Protein AF-A0AA97DL59-F1 (afdb_monomer)

pLDDT: mean 87.41, std 18.53, range [33.12, 98.81]

Radius of gyration: 22.41 Å; Cα contacts (8 Å, |Δi|>4): 365; chains: 1; bounding box: 84×50×52 Å

Solvent-accessible surface area (backbone atoms only — not comparable to full-atom values): 11784 Å² total; per-residue (Å²): 138,83,88,86,89,82,90,79,91,76,86,81,79,88,75,90,76,72,79,75,75,56,73,62,51,69,29,86,57,67,39,71,33,57,43,50,60,56,82,82,64,32,80,62,59,46,35,96,62,51,78,53,77,36,59,36,26,60,40,85,84,44,41,80,42,45,40,33,98,91,38,28,46,50,46,38,43,55,90,75,92,65,88,66,60,58,50,26,70,30,57,65,53,53,51,52,54,50,52,40,32,61,74,64,73,41,64,64,47,58,74,38,21,25,32,43,50,66,56,31,53,75,72,69,47,63,92,74,35,48,25,41,34,11,39,24,39,31,30,37,43,64,97,52,56,38,71,59,53,49,48,47,48,42,75,71,46,48,57,34,26,34,40,32,40,30,62,72,27,29,37,43,29,72,41,89,50,68,43,67,48,54,43,88,69,26,93,53,55,54,67,57,47,40,53,51,52,53,56,50,45,57,61,76,75,110

Sequence (206 aa):
MENQRGSAMQGDENVNGKSLSASPVVYPSGASFAAVAEEEAGITYSDPVDDGRVPLIRLEDNLRTHLSPNFTVGSFVGKVGRDYQYARISVDLVRTIQAIQERAQAPLLIVSGYRPPAVNELIKGADQSPHIAGRAADFKISGIEPLEVAALALDEMGPHVGIGLGAGTIHIELRDDLKSWVYTGAKLSHEEFSAWVHERTEKASL

Nearest PDB structures (foldseek):
  1lbu-assembly1_A  TM=7.103E-01  e=2.067E-05  Streptomyces albus G
  3ju6-assembly1_B  TM=2.881E-01  e=3.787E+00  Apostichopus japonicus
  8ci4-assembly1_A-2  TM=3.298E-01  e=7.214E+00  Oryctolagus cuniculus
  4rf6-assembly1_A  TM=3.093E-01  e=7.214E+00  Anthopleura japonica

Structure (mmCIF, N/CA/C/O backbone):
data_AF-A0AA97DL59-F1
#
_entry.id   AF-A0AA97DL59-F1
#
loop_
_atom_site.group_PDB
_atom_site.id
_atom_site.type_symbol
_atom_site.label_atom_id
_atom_site.label_alt_id
_atom_site.label_comp_id
_atom_site.label_asym_id
_atom_site.label_entity_id
_atom_site.label_seq_id
_atom_site.pdbx_PDB_ins_code
_atom_site.Cartn_x
_atom_site.Cartn_y
_atom_site.Cartn_z
_atom_site.occupancy
_atom_site.B_iso_or_equiv
_atom_site.auth_seq_id
_atom_site.auth_comp_id
_atom_site.auth_asym_id
_atom_site.auth_atom_id
_atom_site.pdbx_PDB_model_num
ATOM 1 N N . MET A 1 1 ? 66.587 -38.980 -27.498 1.00 41.34 1 MET A N 1
ATOM 2 C CA . MET A 1 1 ? 66.592 -37.830 -28.422 1.00 41.34 1 MET A CA 1
ATOM 3 C C . MET A 1 1 ? 65.445 -36.924 -28.035 1.00 41.34 1 MET A C 1
ATOM 5 O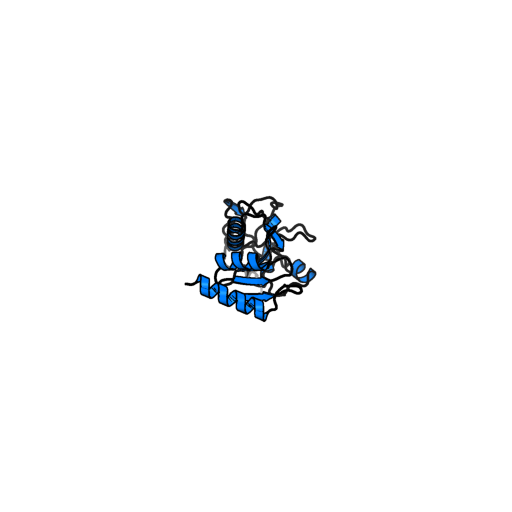 O . MET A 1 1 ? 64.351 -37.403 -27.770 1.00 41.34 1 MET A O 1
ATOM 9 N N . GLU A 1 2 ? 65.788 -35.660 -27.871 1.00 35.53 2 GLU A N 1
ATOM 10 C CA . GLU A 1 2 ? 65.009 -34.544 -27.351 1.00 35.53 2 GLU A CA 1
ATOM 11 C C . GLU A 1 2 ? 63.828 -34.112 -28.239 1.00 35.53 2 GLU A C 1
ATOM 13 O O . GLU A 1 2 ? 63.954 -34.073 -29.455 1.00 35.53 2 GLU A O 1
ATOM 18 N N . ASN A 1 3 ? 62.739 -33.717 -27.560 1.00 33.53 3 ASN A N 1
ATOM 19 C CA . ASN A 1 3 ? 62.007 -32.445 -27.691 1.00 33.53 3 ASN A CA 1
ATOM 20 C C . ASN A 1 3 ? 61.334 -32.091 -29.042 1.00 33.53 3 ASN A C 1
ATOM 22 O O . ASN A 1 3 ? 62.009 -31.859 -30.036 1.00 33.53 3 ASN A O 1
ATOM 26 N N . GLN A 1 4 ? 60.015 -31.846 -29.030 1.00 38.38 4 GLN A N 1
ATOM 27 C CA . GLN A 1 4 ? 59.457 -30.480 -29.054 1.00 38.38 4 GLN A CA 1
ATOM 28 C C . GLN A 1 4 ? 57.916 -30.444 -28.993 1.00 38.38 4 GLN A C 1
ATOM 30 O O . GLN A 1 4 ? 57.215 -31.401 -29.302 1.00 38.38 4 GLN A O 1
ATOM 35 N N . ARG A 1 5 ? 57.440 -29.296 -28.505 1.00 41.50 5 ARG A N 1
ATOM 36 C CA . ARG A 1 5 ? 56.097 -28.926 -28.046 1.00 41.50 5 ARG A CA 1
ATOM 37 C C . ARG A 1 5 ? 55.130 -28.635 -29.200 1.00 41.50 5 ARG A C 1
ATOM 39 O O . ARG A 1 5 ? 55.534 -28.069 -30.208 1.00 41.50 5 ARG A O 1
ATOM 46 N N . GLY A 1 6 ? 53.841 -28.874 -28.964 1.00 33.12 6 GLY A N 1
ATOM 47 C CA . GLY A 1 6 ? 52.728 -28.373 -29.774 1.00 33.12 6 GLY A CA 1
ATOM 48 C C . GLY A 1 6 ? 51.486 -28.199 -28.901 1.00 33.12 6 GLY A C 1
ATOM 49 O O . GLY A 1 6 ? 51.023 -29.154 -28.293 1.00 33.12 6 GLY A O 1
ATOM 50 N N . SER A 1 7 ? 51.028 -26.958 -28.784 1.00 39.25 7 SER A N 1
ATOM 51 C CA . SER A 1 7 ? 49.964 -26.462 -27.908 1.00 39.25 7 SER A CA 1
ATOM 52 C C . SER A 1 7 ? 48.568 -26.692 -28.501 1.00 39.25 7 SER A C 1
ATOM 54 O O . SER A 1 7 ? 48.428 -26.543 -29.710 1.00 39.25 7 SER A O 1
ATOM 56 N N . ALA A 1 8 ? 47.568 -26.978 -27.657 1.00 36.16 8 ALA A N 1
ATOM 57 C CA . ALA A 1 8 ? 46.213 -26.389 -27.658 1.00 36.16 8 ALA A CA 1
ATOM 58 C 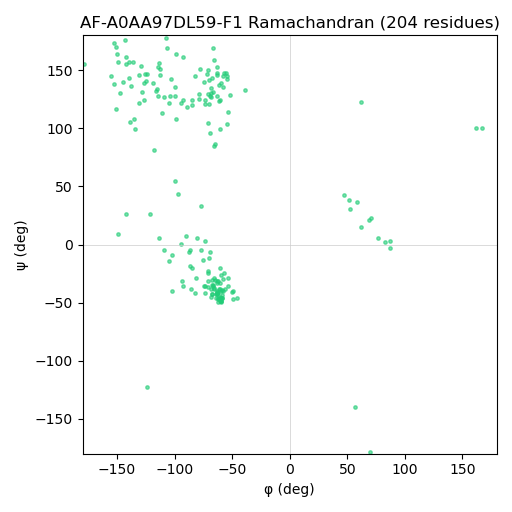C . ALA A 1 8 ? 45.242 -27.278 -26.856 1.00 36.16 8 ALA A C 1
ATOM 60 O O . ALA A 1 8 ? 44.737 -28.283 -27.350 1.00 36.16 8 ALA A O 1
ATOM 61 N N . MET A 1 9 ? 44.965 -26.882 -25.609 1.00 42.69 9 MET A N 1
ATOM 62 C CA . MET A 1 9 ? 43.674 -27.163 -24.981 1.00 42.69 9 MET A CA 1
ATOM 63 C C . MET A 1 9 ? 42.651 -26.230 -25.624 1.00 42.69 9 MET A C 1
ATOM 65 O O . MET A 1 9 ? 42.826 -25.013 -25.586 1.00 42.69 9 MET A O 1
ATOM 69 N N . GLN A 1 10 ? 41.583 -26.795 -26.167 1.00 36.75 10 GLN A N 1
ATOM 70 C CA . GLN A 1 10 ? 40.353 -26.065 -26.433 1.00 36.75 10 GLN A CA 1
ATOM 71 C C . GLN A 1 10 ? 39.209 -26.945 -25.948 1.00 36.75 10 GLN A C 1
ATOM 73 O O . GLN A 1 10 ? 38.857 -27.945 -26.570 1.00 36.75 10 GLN A O 1
ATOM 78 N N . GLY A 1 11 ? 38.735 -26.617 -24.747 1.00 35.09 11 GLY A N 1
ATOM 79 C CA . GLY A 1 11 ? 37.391 -26.973 -24.342 1.00 35.09 11 GLY A CA 1
ATOM 80 C C . GLY A 1 11 ? 36.412 -26.123 -25.136 1.00 35.09 11 GLY A C 1
ATOM 81 O O . GLY A 1 11 ? 36.735 -24.997 -25.496 1.00 35.09 11 GLY A O 1
ATOM 82 N N . ASP A 1 12 ? 35.234 -26.670 -25.374 1.00 36.44 12 ASP A N 1
ATOM 83 C CA . ASP A 1 12 ? 34.031 -25.858 -25.405 1.00 36.44 12 ASP A CA 1
ATOM 84 C C . ASP A 1 12 ? 32.956 -26.663 -24.694 1.00 36.44 12 ASP A C 1
ATOM 86 O O . ASP A 1 12 ? 32.470 -27.699 -25.158 1.00 36.44 12 ASP A O 1
ATOM 90 N N . GLU A 1 13 ? 32.690 -26.208 -23.476 1.00 37.69 13 GLU A N 1
ATOM 91 C CA . GLU A 1 13 ? 31.575 -26.648 -22.678 1.00 37.69 13 GLU A CA 1
ATOM 92 C C . GLU A 1 13 ? 30.276 -26.154 -23.312 1.00 37.69 13 GLU A C 1
ATOM 94 O O . GLU A 1 13 ? 30.098 -25.011 -23.726 1.00 37.69 13 GLU A O 1
ATOM 99 N N . ASN A 1 14 ? 29.360 -27.102 -23.355 1.00 37.22 14 ASN A N 1
ATOM 100 C CA . ASN A 1 14 ? 27.928 -26.947 -23.419 1.00 37.22 14 ASN A CA 1
ATOM 101 C C . ASN A 1 14 ? 27.437 -25.780 -22.532 1.00 37.22 14 ASN A C 1
ATOM 103 O O . ASN A 1 14 ? 27.817 -25.709 -21.371 1.00 37.22 14 ASN A O 1
ATOM 107 N N . VAL A 1 15 ? 26.562 -24.919 -23.060 1.00 38.53 15 VAL A N 1
ATOM 108 C CA . VAL A 1 15 ? 25.210 -24.602 -22.546 1.00 38.53 15 VAL A CA 1
ATOM 109 C C . VAL A 1 15 ? 24.742 -23.338 -23.275 1.00 38.53 15 VAL A C 1
ATOM 111 O O . VAL A 1 15 ? 25.080 -22.212 -22.920 1.00 38.53 15 VAL A O 1
ATOM 114 N N . ASN A 1 16 ? 23.905 -23.525 -24.299 1.00 36.91 16 ASN A N 1
ATOM 115 C CA . ASN A 1 16 ? 23.017 -22.469 -24.778 1.00 36.91 16 ASN A CA 1
ATOM 116 C C . ASN A 1 16 ? 22.024 -22.158 -23.648 1.00 36.91 16 ASN A C 1
ATOM 118 O O . ASN A 1 16 ? 20.940 -22.740 -23.572 1.00 36.91 16 ASN A O 1
ATOM 122 N N . GLY A 1 17 ? 22.430 -21.264 -22.746 1.00 35.44 17 GLY A N 1
ATOM 123 C CA . GLY A 1 17 ? 21.587 -20.645 -21.737 1.00 35.44 17 GLY A CA 1
ATOM 124 C C . GLY A 1 17 ? 20.560 -19.781 -22.446 1.00 35.44 17 GLY A C 1
ATOM 125 O O . GLY A 1 17 ? 20.765 -18.593 -22.676 1.00 35.44 17 GLY A O 1
ATOM 126 N N . LYS A 1 18 ? 19.462 -20.407 -22.861 1.00 36.75 18 LYS A N 1
ATOM 127 C CA . LYS A 1 18 ? 18.273 -19.718 -23.339 1.00 36.75 18 LYS A CA 1
ATOM 128 C C . LYS A 1 18 ? 17.790 -18.870 -22.163 1.00 36.75 18 LYS A C 1
ATOM 130 O O . LYS A 1 18 ? 17.200 -19.413 -21.234 1.00 36.75 18 LYS A O 1
ATOM 135 N N . SER A 1 19 ? 18.111 -17.575 -22.172 1.00 41.75 19 SER A N 1
ATOM 136 C CA . SER A 1 19 ? 17.538 -16.604 -21.242 1.00 41.75 19 SER A CA 1
ATOM 137 C C . SER A 1 19 ? 16.023 -16.715 -21.379 1.00 41.75 19 SER A C 1
ATOM 139 O O . SER A 1 19 ? 15.453 -16.365 -22.416 1.00 41.75 19 SER A O 1
ATOM 141 N N . LEU A 1 20 ? 15.385 -17.360 -20.404 1.00 42.19 20 LEU A N 1
ATOM 142 C CA . LEU A 1 20 ? 13.939 -17.456 -20.339 1.00 42.19 20 LEU A CA 1
ATOM 143 C C . LEU A 1 20 ? 13.466 -16.045 -20.010 1.00 42.19 20 LEU A C 1
ATOM 145 O O . LEU A 1 20 ? 13.496 -15.642 -18.853 1.00 42.19 20 LEU A O 1
ATOM 149 N N . SER A 1 21 ? 13.090 -15.276 -21.033 1.00 55.38 21 SER A N 1
ATOM 150 C CA . SER A 1 21 ? 12.435 -13.988 -20.829 1.00 55.38 21 SER A CA 1
ATOM 151 C C . SER A 1 21 ? 11.231 -14.231 -19.923 1.00 55.38 21 SER A C 1
ATOM 153 O O . SER A 1 21 ? 10.320 -14.975 -20.304 1.00 55.38 21 SER A O 1
ATOM 155 N N . ALA A 1 22 ? 11.260 -13.674 -18.714 1.00 69.81 22 ALA A N 1
ATOM 156 C CA . ALA A 1 22 ? 10.170 -13.815 -17.765 1.00 69.81 22 ALA A CA 1
ATOM 157 C C . ALA A 1 22 ? 8.855 -13.353 -18.418 1.00 69.81 22 ALA A C 1
ATOM 159 O O . ALA A 1 22 ? 8.835 -12.427 -19.233 1.00 69.81 22 ALA A O 1
ATOM 160 N N . SER A 1 23 ? 7.757 -14.047 -18.102 1.00 83.25 23 SER A N 1
ATOM 161 C CA . SER A 1 23 ? 6.440 -13.687 -18.635 1.00 83.25 23 SER A CA 1
ATOM 162 C C . SER A 1 23 ? 6.090 -12.247 -18.245 1.00 83.25 23 SER A C 1
ATOM 164 O O . SER A 1 23 ? 6.458 -11.815 -17.149 1.00 83.25 23 SER A O 1
ATOM 166 N N . PRO A 1 24 ? 5.396 -11.491 -19.112 1.00 91.69 24 PRO A N 1
ATOM 167 C CA . PRO A 1 24 ? 5.025 -10.123 -18.789 1.00 91.69 24 PRO A CA 1
ATOM 168 C C . PRO A 1 24 ? 4.089 -10.071 -17.576 1.00 91.69 24 PRO A C 1
ATOM 170 O O . PRO A 1 24 ? 3.251 -10.954 -17.378 1.00 91.69 24 PRO A O 1
ATOM 173 N N . VAL A 1 25 ? 4.204 -9.002 -16.790 1.00 95.88 25 VAL A N 1
ATOM 174 C CA . VAL A 1 25 ? 3.301 -8.714 -15.672 1.00 95.88 25 VAL A CA 1
ATOM 175 C C . VAL A 1 25 ? 2.079 -7.985 -16.210 1.00 95.88 25 VAL A C 1
ATOM 177 O O . VAL A 1 25 ? 2.208 -6.897 -16.772 1.00 95.88 25 VAL A O 1
ATOM 180 N N . VAL A 1 26 ? 0.898 -8.577 -16.026 1.00 97.06 26 VAL A N 1
ATOM 181 C CA . VAL A 1 26 ? -0.377 -8.032 -16.509 1.00 97.06 26 VAL A CA 1
ATOM 182 C C . VAL A 1 26 ? -1.220 -7.542 -15.336 1.00 97.06 26 VAL A C 1
ATOM 184 O O . VAL A 1 26 ? -1.478 -8.284 -14.387 1.00 97.06 26 VAL A O 1
ATOM 187 N N . TYR A 1 27 ? -1.668 -6.293 -15.415 1.00 98.31 27 TYR A N 1
ATOM 188 C CA . TYR A 1 27 ? -2.436 -5.615 -14.374 1.00 98.31 27 TYR A CA 1
ATOM 189 C C . TYR A 1 27 ? -3.947 -5.628 -14.661 1.00 98.31 27 TYR A C 1
ATOM 191 O O . TYR A 1 27 ? -4.350 -5.866 -15.800 1.00 98.31 27 TYR A O 1
ATOM 199 N N . PRO A 1 28 ? -4.809 -5.347 -13.660 1.00 98.50 28 PRO A N 1
ATOM 200 C CA . PRO A 1 28 ? -6.268 -5.340 -13.824 1.00 98.50 28 PRO A CA 1
ATOM 201 C C . PRO A 1 28 ? -6.810 -4.458 -14.958 1.00 98.50 28 PRO A C 1
ATOM 203 O O . PRO A 1 28 ? -7.850 -4.770 -15.527 1.00 98.50 28 PRO A O 1
ATOM 206 N N . SER A 1 29 ? -6.115 -3.376 -15.311 1.00 97.94 29 SER A N 1
ATOM 207 C CA . SER A 1 29 ? -6.452 -2.523 -16.460 1.00 97.94 29 SER A CA 1
ATOM 208 C C . SER A 1 29 ? -6.204 -3.175 -17.829 1.00 97.94 29 SER A C 1
ATOM 210 O O . SER A 1 29 ? -6.593 -2.611 -18.849 1.00 97.94 29 SER A O 1
ATOM 212 N N . GLY A 1 30 ? -5.508 -4.315 -17.871 1.00 97.50 30 GLY A N 1
ATOM 213 C CA . GLY A 1 30 ? -4.954 -4.919 -19.082 1.00 97.50 30 GLY A CA 1
ATOM 214 C C . GLY A 1 30 ? -3.562 -4.399 -19.458 1.00 97.50 30 GLY A C 1
ATOM 215 O O . GLY A 1 30 ? -2.972 -4.900 -20.414 1.00 97.50 30 GLY A O 1
ATOM 216 N N . ALA A 1 31 ? -3.013 -3.424 -18.722 1.00 96.81 31 ALA A N 1
ATOM 217 C CA . ALA A 1 31 ? -1.641 -2.970 -18.933 1.00 96.81 31 ALA A CA 1
ATOM 218 C C . ALA A 1 31 ? -0.649 -4.117 -18.699 1.00 96.81 31 ALA A C 1
ATOM 220 O O . ALA A 1 31 ? -0.779 -4.878 -17.739 1.00 96.81 31 ALA A O 1
ATOM 221 N N . SER A 1 32 ? 0.347 -4.221 -19.575 1.00 95.62 32 SER A N 1
ATOM 222 C CA . SER A 1 32 ? 1.326 -5.304 -19.587 1.00 95.62 32 SER A CA 1
ATOM 223 C C . SER A 1 32 ? 2.731 -4.724 -19.616 1.00 95.62 32 SER A C 1
ATOM 225 O O . SER A 1 32 ? 3.028 -3.879 -20.457 1.00 95.62 32 SER A O 1
ATOM 227 N N . PHE A 1 33 ? 3.597 -5.208 -18.732 1.00 94.88 33 PHE A N 1
ATOM 228 C CA . PHE A 1 33 ? 4.979 -4.751 -18.617 1.00 94.88 33 PHE A CA 1
ATOM 229 C C . PHE A 1 33 ? 5.940 -5.926 -18.741 1.00 94.88 33 PHE A C 1
ATOM 231 O O . PHE A 1 33 ? 5.682 -7.009 -18.213 1.00 94.88 33 PHE A O 1
ATOM 238 N N . ALA A 1 34 ? 7.064 -5.712 -19.423 1.00 91.12 34 ALA A N 1
ATOM 239 C CA . ALA A 1 34 ? 8.136 -6.694 -19.452 1.00 91.12 34 ALA A CA 1
ATOM 240 C C . ALA A 1 34 ? 8.755 -6.828 -18.054 1.00 91.12 34 ALA A C 1
ATOM 242 O O . ALA A 1 34 ? 9.090 -5.822 -17.419 1.00 91.12 34 ALA A O 1
ATOM 243 N N . ALA A 1 35 ? 8.904 -8.069 -17.596 1.00 91.75 35 ALA A N 1
ATOM 244 C CA . ALA A 1 35 ? 9.696 -8.375 -16.418 1.00 91.75 35 ALA A CA 1
ATOM 245 C C . ALA A 1 35 ? 11.191 -8.271 -16.763 1.00 91.75 35 ALA A C 1
ATOM 247 O O . ALA A 1 35 ? 11.619 -8.668 -17.848 1.00 91.75 35 ALA A O 1
ATOM 248 N N . VAL A 1 36 ? 11.966 -7.718 -15.836 1.00 90.00 36 VAL A N 1
ATOM 249 C CA . VAL A 1 36 ? 13.394 -7.426 -15.982 1.00 90.00 36 VAL A CA 1
ATOM 250 C C . VAL A 1 36 ? 14.164 -8.222 -14.936 1.00 90.00 36 VAL A C 1
ATOM 252 O O . VAL A 1 36 ? 13.729 -8.323 -13.789 1.00 90.00 36 VAL A O 1
ATOM 255 N N . ALA A 1 37 ? 15.302 -8.787 -15.331 1.00 86.06 37 ALA A N 1
ATOM 256 C CA . ALA A 1 37 ? 16.196 -9.481 -14.411 1.00 86.06 37 ALA A CA 1
ATOM 257 C C . ALA A 1 37 ? 16.886 -8.473 -13.470 1.00 86.06 37 ALA A C 1
ATOM 259 O O . ALA A 1 37 ? 17.248 -7.372 -13.895 1.00 86.06 37 ALA A O 1
ATOM 260 N N . GLU A 1 38 ? 17.082 -8.812 -12.193 1.00 82.06 38 GLU A N 1
ATOM 261 C CA . GLU A 1 38 ? 17.684 -7.874 -11.229 1.00 82.06 38 GLU A CA 1
ATOM 262 C C . GLU A 1 38 ? 19.114 -7.481 -11.612 1.00 82.06 38 GLU A C 1
ATOM 264 O O . GLU A 1 38 ? 19.530 -6.343 -11.387 1.00 82.06 38 GLU A O 1
ATOM 269 N N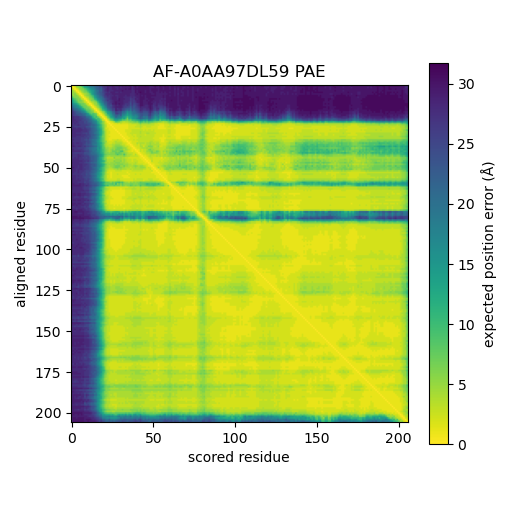 . GLU A 1 39 ? 19.846 -8.387 -12.258 1.00 84.06 39 GLU A N 1
ATOM 270 C CA . GLU A 1 39 ? 21.207 -8.165 -12.743 1.00 84.06 39 GLU A CA 1
ATOM 271 C C . GLU A 1 39 ? 21.268 -7.022 -13.765 1.00 84.06 39 GLU A C 1
ATOM 273 O O . GLU A 1 39 ? 22.246 -6.276 -13.802 1.00 84.06 39 GLU A O 1
ATOM 278 N N . GLU A 1 40 ? 20.211 -6.849 -14.565 1.00 84.88 40 GLU A N 1
ATOM 279 C CA . GLU A 1 40 ? 20.098 -5.778 -15.559 1.00 84.88 40 GLU A CA 1
ATOM 280 C C . GLU A 1 40 ? 19.823 -4.415 -14.905 1.00 84.88 40 GLU A C 1
ATOM 282 O O . GLU A 1 40 ? 20.326 -3.385 -15.358 1.00 84.88 40 GLU A O 1
ATOM 287 N N . ALA A 1 41 ? 19.045 -4.390 -13.822 1.00 82.31 41 ALA A N 1
ATOM 288 C CA . ALA A 1 41 ? 18.711 -3.162 -13.101 1.00 82.31 41 ALA A CA 1
ATOM 289 C C . ALA A 1 41 ? 19.779 -2.752 -12.067 1.00 82.31 41 ALA A C 1
ATOM 291 O O . ALA A 1 41 ? 19.853 -1.584 -11.664 1.00 82.31 41 ALA A O 1
ATOM 292 N N . GLY A 1 42 ? 20.618 -3.703 -11.651 1.00 85.19 42 GLY A N 1
ATOM 293 C CA . GLY A 1 42 ? 21.683 -3.522 -10.675 1.00 85.19 42 GLY A CA 1
ATOM 294 C C . GLY A 1 42 ? 21.180 -3.296 -9.245 1.00 85.19 42 GLY A C 1
ATOM 295 O O . GLY A 1 42 ? 19.983 -3.240 -8.960 1.00 85.19 42 GLY A O 1
ATOM 296 N N . ILE A 1 43 ? 22.126 -3.090 -8.321 1.00 81.44 43 ILE A N 1
ATOM 297 C CA . ILE A 1 43 ? 21.866 -3.033 -6.868 1.00 81.44 43 ILE A CA 1
ATOM 298 C C . ILE A 1 43 ? 20.830 -1.976 -6.453 1.00 81.44 43 ILE A C 1
ATOM 300 O O . ILE A 1 43 ? 20.163 -2.123 -5.429 1.00 81.44 43 ILE A O 1
ATOM 304 N N . THR A 1 44 ? 20.655 -0.935 -7.276 1.00 86.81 44 THR A N 1
ATOM 305 C CA . THR A 1 44 ? 19.685 0.147 -7.047 1.00 86.81 44 THR A CA 1
ATOM 306 C C . THR A 1 44 ? 18.257 -0.374 -6.930 1.00 86.81 44 THR A C 1
ATOM 308 O O . THR A 1 44 ? 17.470 0.245 -6.225 1.00 86.81 44 THR A O 1
ATOM 311 N N . TYR A 1 45 ? 17.931 -1.488 -7.589 1.00 88.06 45 TYR A N 1
ATOM 312 C CA . TYR A 1 45 ? 16.598 -2.088 -7.594 1.00 88.06 45 TYR A CA 1
ATOM 313 C C . TYR A 1 45 ? 16.619 -3.524 -7.063 1.00 88.06 45 TYR A C 1
ATOM 315 O O . TYR A 1 45 ? 15.752 -4.310 -7.429 1.00 88.06 45 TYR A O 1
ATOM 323 N N . SER A 1 46 ? 17.581 -3.873 -6.208 1.00 89.12 46 SER A N 1
ATOM 324 C CA . SER A 1 46 ? 17.590 -5.177 -5.534 1.00 89.12 46 SER A CA 1
ATOM 325 C C . SER A 1 46 ? 16.378 -5.354 -4.611 1.00 89.12 46 SER A C 1
ATOM 327 O O . SER A 1 46 ? 15.825 -4.367 -4.110 1.00 89.12 46 SER A O 1
ATOM 329 N N . ASP A 1 47 ? 15.966 -6.602 -4.391 1.00 90.12 47 ASP A N 1
ATOM 330 C CA . ASP A 1 47 ? 14.962 -6.973 -3.386 1.00 90.12 47 ASP A CA 1
ATOM 331 C C . ASP A 1 47 ? 15.545 -7.916 -2.317 1.00 90.12 47 ASP A C 1
ATOM 333 O O . ASP A 1 47 ? 15.341 -9.129 -2.361 1.00 90.12 47 ASP A O 1
ATOM 337 N N . PRO A 1 48 ? 16.254 -7.373 -1.310 1.00 88.69 48 PRO A N 1
ATOM 338 C CA . PRO A 1 48 ? 16.775 -8.167 -0.199 1.00 88.69 48 PRO A CA 1
ATOM 339 C C . PRO A 1 48 ? 15.688 -8.612 0.797 1.00 88.69 48 PRO A C 1
ATOM 341 O O . PRO A 1 48 ? 16.028 -9.171 1.841 1.00 88.69 48 PRO A O 1
ATOM 344 N N . VAL A 1 49 ? 14.412 -8.297 0.541 1.00 89.62 49 VAL A N 1
ATOM 345 C CA . VAL A 1 49 ? 13.304 -8.500 1.485 1.00 89.62 49 VAL A CA 1
ATOM 346 C C . VAL A 1 49 ? 12.486 -9.736 1.126 1.00 89.62 49 VAL A C 1
ATOM 348 O O . VAL A 1 49 ? 12.074 -10.468 2.023 1.00 89.62 49 VAL A O 1
ATOM 351 N N . ASP A 1 50 ? 12.234 -9.973 -0.163 1.00 88.44 50 ASP A N 1
ATOM 352 C CA . ASP A 1 50 ? 11.341 -11.053 -0.611 1.00 88.44 50 ASP A CA 1
ATOM 353 C C . ASP A 1 50 ? 11.817 -11.762 -1.889 1.00 88.44 50 ASP A C 1
ATOM 355 O O . ASP A 1 50 ? 11.007 -12.320 -2.630 1.00 88.44 50 ASP A O 1
ATOM 359 N N . ASP A 1 51 ? 13.131 -11.741 -2.140 1.00 86.88 51 ASP A N 1
ATOM 360 C CA . ASP A 1 51 ? 13.809 -12.522 -3.189 1.00 86.88 51 ASP A CA 1
ATOM 361 C C . ASP A 1 51 ? 13.169 -12.362 -4.582 1.00 86.88 51 ASP A C 1
ATOM 363 O O . ASP A 1 51 ? 12.990 -13.315 -5.341 1.00 86.88 51 ASP A O 1
ATOM 367 N N . GLY A 1 52 ? 12.724 -11.141 -4.897 1.00 85.50 52 GLY A N 1
ATOM 368 C CA . GLY A 1 52 ? 12.152 -10.815 -6.200 1.00 85.50 52 GLY A CA 1
ATOM 369 C C . GLY A 1 52 ? 10.789 -11.460 -6.475 1.00 85.50 52 GLY A C 1
ATOM 370 O O . GLY A 1 52 ? 10.388 -11.542 -7.639 1.00 85.50 52 GLY A O 1
ATOM 371 N N . ARG A 1 53 ? 10.041 -11.884 -5.439 1.00 91.75 53 ARG A N 1
ATOM 372 C CA . ARG A 1 53 ? 8.689 -12.470 -5.582 1.00 91.75 53 ARG A CA 1
ATOM 373 C C . ARG A 1 53 ? 7.776 -11.625 -6.468 1.00 91.75 53 ARG A C 1
ATOM 375 O O . ARG A 1 53 ? 6.994 -12.163 -7.251 1.00 91.75 53 ARG A O 1
ATOM 382 N N . VAL A 1 54 ? 7.850 -10.302 -6.330 1.00 95.25 54 VAL A N 1
ATOM 383 C CA . VAL A 1 54 ? 7.214 -9.367 -7.261 1.00 95.25 54 VAL A CA 1
ATOM 384 C C . VAL A 1 54 ? 8.211 -9.064 -8.379 1.00 95.25 54 VAL A C 1
ATOM 386 O O . VAL A 1 54 ? 9.257 -8.473 -8.095 1.00 95.25 54 VAL A O 1
ATOM 389 N N . PRO A 1 55 ? 7.901 -9.399 -9.647 1.00 94.94 55 PRO A N 1
ATOM 390 C CA . PRO A 1 55 ? 8.820 -9.135 -10.741 1.00 94.94 55 PRO A CA 1
ATOM 391 C C . PRO A 1 55 ? 9.120 -7.642 -10.871 1.00 94.94 55 PRO A C 1
ATOM 393 O O . PRO A 1 55 ? 8.225 -6.794 -10.780 1.00 94.94 55 PRO A O 1
ATOM 396 N N . LEU A 1 56 ? 10.386 -7.325 -11.122 1.00 94.56 56 LEU A N 1
ATOM 397 C CA . LEU A 1 56 ? 10.796 -5.974 -11.466 1.00 94.56 56 LEU A CA 1
ATOM 398 C C . LEU A 1 56 ? 10.298 -5.642 -12.878 1.00 94.56 56 LEU A C 1
ATOM 400 O O . LEU A 1 56 ? 10.522 -6.411 -13.809 1.00 94.56 56 LEU A O 1
ATOM 404 N N . ILE A 1 57 ? 9.633 -4.501 -13.048 1.00 94.69 57 ILE A N 1
ATOM 405 C CA . ILE A 1 57 ? 9.125 -4.039 -14.344 1.00 94.69 57 ILE A CA 1
ATOM 406 C C . ILE A 1 57 ? 9.857 -2.787 -14.814 1.00 94.69 57 ILE A C 1
ATOM 408 O O . ILE A 1 57 ? 10.214 -1.926 -14.008 1.00 94.69 57 ILE A O 1
ATOM 412 N N . ARG A 1 58 ? 10.049 -2.662 -16.129 1.00 91.75 58 ARG A N 1
ATOM 413 C CA . ARG A 1 58 ? 10.577 -1.448 -16.768 1.00 91.75 58 ARG A CA 1
ATOM 414 C C . ARG A 1 58 ? 9.471 -0.400 -16.902 1.00 91.75 58 ARG A C 1
ATOM 416 O O . ARG A 1 58 ? 8.396 -0.716 -17.406 1.00 91.75 58 ARG A O 1
ATOM 423 N N . LEU A 1 59 ? 9.724 0.836 -16.461 1.00 89.56 59 LEU A N 1
ATOM 424 C CA . LEU A 1 59 ? 8.709 1.895 -16.485 1.00 89.56 59 LEU A CA 1
ATOM 425 C C . LEU A 1 59 ? 8.637 2.651 -17.816 1.00 89.56 59 LEU A C 1
ATOM 427 O O . LEU A 1 59 ? 7.532 2.967 -18.227 1.00 89.56 59 LEU A O 1
ATOM 431 N N . GLU A 1 60 ? 9.754 2.933 -18.495 1.00 83.94 60 GLU A N 1
ATOM 432 C CA . GLU A 1 60 ? 9.780 3.667 -19.78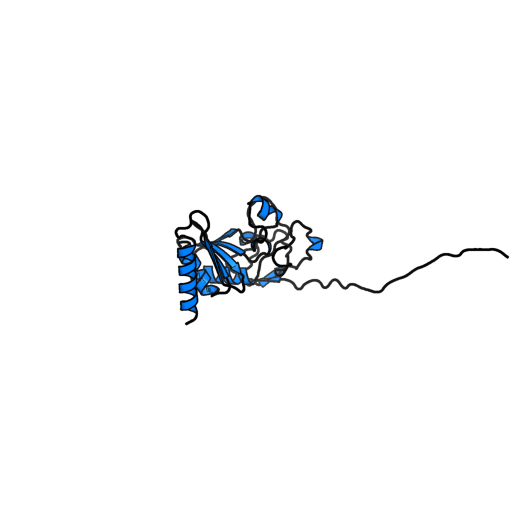7 1.00 83.94 60 GLU A CA 1
ATOM 433 C C . GLU A 1 60 ? 8.910 4.947 -19.800 1.00 83.94 60 GLU A C 1
ATOM 435 O O . GLU A 1 60 ? 8.148 5.184 -20.732 1.00 83.94 60 GLU A O 1
ATOM 440 N N . ASP A 1 61 ? 8.947 5.743 -18.726 1.00 77.06 61 ASP A N 1
ATOM 441 C CA . ASP A 1 61 ? 8.123 6.954 -18.544 1.00 77.06 61 ASP A CA 1
ATOM 442 C C . ASP A 1 61 ? 6.593 6.728 -18.509 1.00 77.06 61 ASP A C 1
ATOM 444 O O . ASP A 1 61 ? 5.800 7.674 -18.521 1.00 77.06 61 ASP A O 1
ATOM 448 N N . ASN A 1 62 ? 6.139 5.482 -18.342 1.00 86.19 62 ASN A N 1
ATOM 449 C CA . ASN A 1 62 ? 4.723 5.101 -18.286 1.00 86.19 62 ASN A CA 1
ATOM 450 C C . ASN A 1 62 ? 4.036 5.411 -16.943 1.00 86.19 62 ASN A C 1
ATOM 452 O O . ASN A 1 62 ? 3.109 4.714 -16.529 1.00 86.19 62 ASN A O 1
ATOM 456 N N . LEU A 1 63 ? 4.431 6.484 -16.252 1.00 91.69 63 LEU A N 1
ATOM 457 C CA . LEU A 1 63 ? 3.861 6.858 -14.948 1.00 91.69 63 LEU A CA 1
ATOM 458 C C . LEU A 1 63 ? 2.349 7.117 -15.005 1.00 91.69 63 LEU A C 1
ATOM 460 O O . LEU A 1 63 ? 1.653 6.959 -14.007 1.00 91.69 63 LEU A O 1
ATOM 464 N N . ARG A 1 64 ? 1.826 7.506 -16.171 1.00 93.62 64 ARG A N 1
ATOM 465 C CA . ARG A 1 64 ? 0.395 7.773 -16.383 1.00 93.62 64 ARG A CA 1
ATOM 466 C C . ARG A 1 64 ? -0.404 6.530 -16.773 1.00 93.62 64 ARG A C 1
ATOM 468 O O . ARG A 1 64 ? -1.625 6.615 -16.876 1.00 93.62 64 ARG A O 1
ATOM 475 N N . THR A 1 65 ? 0.257 5.400 -17.009 1.00 96.00 65 THR A N 1
ATOM 476 C CA . THR A 1 65 ? -0.416 4.159 -17.393 1.00 96.00 65 THR A CA 1
ATOM 477 C C . THR A 1 65 ? -1.231 3.637 -16.226 1.00 96.00 65 THR A C 1
ATOM 479 O O . THR A 1 65 ? -0.717 3.474 -15.119 1.00 96.00 65 THR A O 1
ATOM 482 N N . HIS A 1 66 ? -2.512 3.381 -16.476 1.00 98.00 66 HIS A N 1
ATOM 483 C CA . HIS A 1 66 ? -3.407 2.783 -15.497 1.00 98.00 66 HIS A CA 1
ATOM 484 C C . HIS A 1 66 ? -3.008 1.335 -15.228 1.00 98.00 66 HIS A C 1
ATOM 486 O O . HIS A 1 66 ? -2.850 0.550 -16.160 1.00 98.00 66 HIS A O 1
ATOM 492 N N . LEU A 1 67 ? -2.886 0.982 -13.952 1.00 98.50 67 LEU A N 1
ATOM 493 C CA . LEU A 1 67 ? -2.757 -0.395 -13.470 1.00 98.50 67 LEU A CA 1
ATOM 494 C C . LEU A 1 67 ? -4.133 -0.960 -13.092 1.00 98.50 67 LEU A C 1
ATOM 496 O 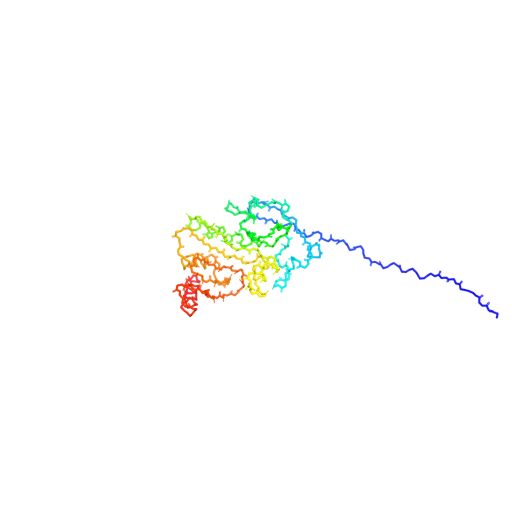O . LEU A 1 67 ? -4.411 -2.140 -13.267 1.00 98.50 67 LEU A O 1
ATOM 500 N N . SER A 1 68 ? -5.030 -0.096 -12.635 1.00 98.62 68 SER A N 1
ATOM 501 C CA . SER A 1 68 ? -6.438 -0.380 -12.370 1.00 98.62 68 SER A CA 1
ATOM 502 C C . SER A 1 68 ? -7.274 0.852 -12.751 1.00 98.62 68 SER A C 1
ATOM 504 O O . SER A 1 68 ? -6.693 1.881 -13.122 1.00 98.62 68 SER A O 1
ATOM 506 N N . PRO A 1 69 ? -8.618 0.800 -12.675 1.00 98.25 69 PRO A N 1
ATOM 507 C CA . PRO A 1 69 ? -9.458 1.942 -13.035 1.00 98.25 69 PRO A CA 1
ATOM 508 C C . PRO A 1 69 ? -9.032 3.261 -12.375 1.00 98.25 69 PRO A C 1
ATOM 510 O O . PRO A 1 69 ? -8.971 4.283 -13.054 1.00 98.25 69 PRO A O 1
ATOM 513 N N . ASN A 1 70 ? -8.648 3.232 -11.092 1.00 97.94 70 ASN A N 1
ATOM 514 C CA . ASN A 1 70 ? -8.368 4.447 -10.319 1.00 97.94 70 ASN A CA 1
ATOM 515 C C . ASN A 1 70 ? -6.887 4.677 -9.992 1.00 97.94 70 ASN A C 1
ATOM 517 O O . ASN A 1 70 ? -6.546 5.734 -9.459 1.00 97.94 70 ASN A O 1
ATOM 521 N N . PHE A 1 71 ? -5.997 3.740 -10.332 1.00 98.31 71 PHE A N 1
ATOM 522 C CA . PHE A 1 71 ? -4.577 3.853 -10.004 1.00 98.31 71 PHE A CA 1
ATOM 523 C C . PHE A 1 71 ? -3.677 3.683 -11.218 1.00 98.31 71 PHE A C 1
ATOM 525 O O . PHE A 1 71 ? -3.873 2.813 -12.066 1.00 98.31 71 PHE A O 1
ATOM 532 N N . THR A 1 72 ? -2.649 4.524 -11.266 1.00 97.56 72 THR A N 1
ATOM 533 C CA . THR A 1 72 ? -1.608 4.520 -12.298 1.00 97.56 72 THR A CA 1
ATOM 534 C C . THR A 1 72 ? -0.302 3.976 -11.735 1.00 97.56 72 THR A C 1
ATOM 536 O O . THR A 1 72 ? -0.153 3.863 -10.519 1.00 97.56 72 THR A O 1
ATOM 539 N N . VAL A 1 73 ? 0.679 3.707 -12.595 1.00 96.50 73 VAL A N 1
ATOM 540 C CA . VAL A 1 73 ? 2.065 3.442 -12.170 1.00 96.50 73 VAL A CA 1
ATOM 541 C C . VAL A 1 73 ? 2.542 4.530 -11.200 1.00 96.50 73 VAL A C 1
ATOM 543 O O . VAL A 1 73 ? 3.036 4.226 -10.118 1.00 96.50 73 VAL A O 1
ATOM 546 N N . GLY A 1 74 ? 2.301 5.800 -11.540 1.00 94.69 74 GLY A N 1
ATOM 547 C CA . GLY A 1 74 ? 2.639 6.977 -10.740 1.00 94.69 74 GLY A CA 1
ATOM 548 C C . GLY A 1 74 ? 1.972 7.027 -9.364 1.00 9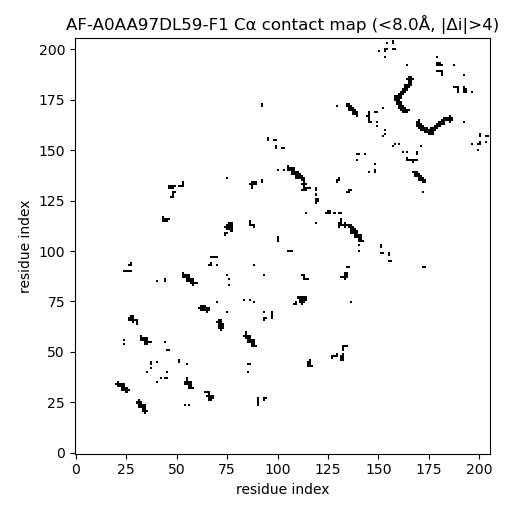4.69 74 GLY A C 1
ATOM 549 O O . GLY A 1 74 ? 2.461 7.718 -8.475 1.00 94.69 74 GLY A O 1
ATOM 550 N N . SER A 1 75 ? 0.875 6.293 -9.160 1.00 95.69 75 SER A N 1
ATOM 551 C CA . SER A 1 75 ? 0.244 6.155 -7.845 1.00 95.69 75 SER A CA 1
ATOM 552 C C . SER A 1 75 ? 1.094 5.308 -6.894 1.00 95.69 75 SER A C 1
ATOM 554 O O . SER A 1 75 ? 1.079 5.556 -5.694 1.00 95.69 75 SER A O 1
ATOM 556 N N . PHE A 1 76 ? 1.839 4.332 -7.418 1.00 95.88 76 PHE A N 1
ATOM 557 C CA . PHE A 1 76 ? 2.601 3.359 -6.633 1.00 95.88 76 PHE A CA 1
ATOM 558 C C . PHE A 1 76 ? 4.097 3.643 -6.572 1.00 95.88 76 PHE A C 1
ATOM 560 O O . PHE A 1 76 ? 4.788 2.986 -5.805 1.00 95.88 76 PHE A O 1
ATOM 567 N N . VAL A 1 77 ? 4.624 4.594 -7.338 1.00 91.88 77 VAL A N 1
ATOM 568 C CA . VAL A 1 77 ? 6.045 4.950 -7.275 1.00 91.88 77 VAL A CA 1
ATOM 569 C C . VAL A 1 77 ? 6.257 6.251 -6.507 1.00 91.88 77 VAL A C 1
ATOM 571 O O . VAL A 1 77 ? 5.447 7.176 -6.570 1.00 91.88 77 VAL A O 1
ATOM 574 N N . GLY A 1 78 ? 7.339 6.304 -5.728 1.00 74.06 78 GLY A N 1
ATOM 575 C CA . GLY A 1 78 ? 7.676 7.451 -4.891 1.00 74.06 78 GLY A CA 1
ATOM 576 C C . GLY A 1 78 ? 7.748 8.774 -5.663 1.00 74.06 78 GLY A C 1
ATOM 577 O O . GLY A 1 78 ? 8.213 8.839 -6.795 1.00 74.06 78 GLY A O 1
ATOM 578 N N . LYS A 1 79 ? 7.329 9.864 -5.008 1.00 67.38 79 LYS A N 1
ATOM 579 C CA . LYS A 1 79 ? 7.392 11.240 -5.546 1.00 67.38 79 LYS A CA 1
ATOM 580 C C . LYS A 1 79 ? 8.734 11.935 -5.286 1.00 67.38 79 LYS A C 1
ATOM 582 O O . LYS A 1 79 ? 8.930 13.079 -5.686 1.00 67.38 79 LYS A O 1
ATOM 587 N N . VAL A 1 80 ? 9.634 11.281 -4.550 1.00 56.25 80 VAL A N 1
ATOM 588 C CA . VAL A 1 80 ? 10.874 11.882 -4.050 1.00 56.25 80 VAL A CA 1
ATOM 589 C C . VAL A 1 80 ? 12.052 11.509 -4.950 1.00 56.25 80 VAL A C 1
ATOM 591 O O . VAL A 1 80 ? 12.557 10.390 -4.909 1.00 56.25 80 VAL A O 1
ATOM 594 N N . GLY A 1 81 ? 12.529 12.505 -5.699 1.00 49.19 81 GLY A N 1
ATOM 595 C CA . GLY A 1 81 ? 13.949 12.693 -6.004 1.00 49.19 81 GLY A CA 1
ATOM 596 C C . GLY A 1 81 ? 14.584 11.903 -7.149 1.00 49.19 81 GLY A C 1
ATOM 597 O O . GLY A 1 81 ? 15.787 12.072 -7.341 1.00 49.19 81 GLY A O 1
ATOM 598 N N . ARG A 1 82 ? 13.868 11.065 -7.908 1.00 60.69 82 ARG A N 1
ATOM 599 C CA . ARG A 1 82 ? 14.458 10.309 -9.033 1.00 60.69 82 ARG A CA 1
ATOM 600 C C . ARG A 1 82 ? 13.408 9.924 -10.078 1.00 60.69 82 ARG A C 1
ATOM 602 O O . ARG A 1 82 ? 12.314 9.512 -9.705 1.00 60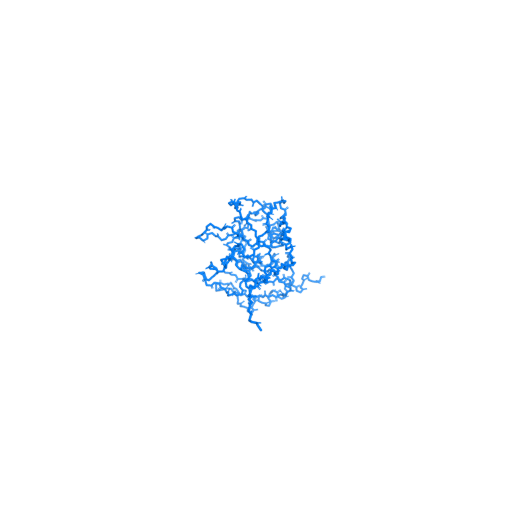.69 82 ARG A O 1
ATOM 609 N N . ASP A 1 83 ? 13.803 9.924 -11.348 1.00 72.38 83 ASP A N 1
ATOM 610 C CA . ASP A 1 83 ? 13.109 9.186 -12.406 1.00 72.38 83 ASP A CA 1
ATOM 611 C C . ASP A 1 83 ? 13.359 7.688 -12.188 1.00 72.38 83 ASP A C 1
ATOM 613 O O . ASP A 1 83 ? 14.473 7.185 -12.380 1.00 72.38 83 ASP A O 1
ATOM 617 N N . TYR A 1 84 ? 12.355 6.970 -11.682 1.00 84.69 84 TYR A N 1
ATOM 618 C CA . TYR A 1 84 ? 12.456 5.522 -11.520 1.00 84.69 84 TYR A CA 1
ATOM 619 C C . TYR A 1 84 ? 12.446 4.873 -12.904 1.00 84.69 84 TYR A C 1
ATOM 621 O O . TYR A 1 84 ? 11.494 5.017 -13.663 1.00 84.69 84 TYR A O 1
ATOM 629 N N . GLN A 1 85 ? 13.507 4.136 -13.227 1.00 89.31 85 GLN A N 1
ATOM 630 C CA . GLN A 1 85 ? 13.567 3.357 -14.468 1.00 89.31 85 GLN A CA 1
ATOM 631 C C . GLN A 1 85 ? 12.833 2.022 -14.324 1.00 89.31 85 GLN A C 1
ATOM 633 O O . GLN A 1 85 ? 12.295 1.499 -15.302 1.00 89.31 85 GLN A O 1
ATOM 638 N N . TYR A 1 86 ? 12.793 1.496 -13.099 1.00 92.94 86 TYR A N 1
ATOM 639 C CA . TYR A 1 86 ? 12.168 0.226 -12.767 1.00 92.94 86 TYR A CA 1
ATOM 640 C C . TYR A 1 86 ? 11.341 0.336 -11.485 1.00 92.94 86 TYR A C 1
ATOM 642 O O . TYR A 1 86 ? 11.591 1.204 -10.644 1.00 92.94 86 TYR A O 1
ATOM 650 N N . ALA A 1 87 ? 10.369 -0.557 -11.316 1.00 94.50 87 ALA A N 1
ATOM 651 C CA . ALA A 1 87 ? 9.622 -0.689 -10.069 1.00 94.50 87 ALA A CA 1
ATOM 652 C C . ALA A 1 87 ? 9.160 -2.123 -9.820 1.00 94.50 87 ALA A C 1
ATOM 654 O O . ALA A 1 87 ? 8.987 -2.894 -10.760 1.00 94.50 87 ALA A O 1
ATOM 655 N N . ARG A 1 88 ? 8.906 -2.459 -8.552 1.00 95.62 88 ARG A N 1
ATOM 656 C CA . ARG A 1 88 ? 8.102 -3.627 -8.173 1.00 95.62 88 ARG A CA 1
ATOM 657 C C . ARG A 1 88 ? 6.742 -3.143 -7.719 1.00 95.62 88 ARG A C 1
ATOM 659 O O . ARG A 1 88 ? 6.655 -2.351 -6.786 1.00 95.62 88 ARG A O 1
ATOM 666 N N . ILE A 1 89 ? 5.686 -3.602 -8.375 1.00 97.50 89 ILE A N 1
ATOM 667 C CA . ILE A 1 89 ? 4.313 -3.265 -8.002 1.00 97.50 89 ILE A CA 1
ATOM 668 C C . ILE A 1 89 ? 3.513 -4.563 -8.043 1.00 97.50 89 ILE A C 1
ATOM 670 O O . ILE A 1 89 ? 3.267 -5.122 -9.108 1.00 97.50 89 ILE A O 1
ATOM 674 N N . SER A 1 90 ? 3.141 -5.078 -6.873 1.00 98.25 90 SER A N 1
ATOM 675 C CA . SER A 1 90 ? 2.353 -6.306 -6.797 1.00 98.25 90 SER A CA 1
ATOM 676 C C . SER A 1 90 ? 0.985 -6.112 -7.453 1.00 98.25 90 SER A C 1
ATOM 678 O O . SER A 1 90 ? 0.235 -5.203 -7.094 1.00 98.25 90 SER A O 1
ATOM 680 N N . VAL A 1 91 ? 0.632 -7.008 -8.378 1.00 98.50 91 VAL A N 1
ATOM 681 C CA . VAL A 1 91 ? -0.697 -7.046 -9.006 1.00 98.50 91 VAL A CA 1
ATOM 682 C C . VAL A 1 91 ? -1.795 -7.222 -7.953 1.00 98.50 91 VAL A C 1
ATOM 684 O O . VAL A 1 91 ? -2.837 -6.572 -8.041 1.00 98.50 91 VAL A O 1
ATOM 687 N N . ASP A 1 92 ? -1.555 -8.048 -6.934 1.00 98.38 92 ASP A N 1
ATOM 688 C CA . ASP A 1 92 ? -2.531 -8.290 -5.870 1.00 98.38 92 ASP A CA 1
ATOM 689 C C . ASP A 1 92 ? -2.688 -7.071 -4.963 1.00 98.38 92 ASP A C 1
ATOM 691 O O . ASP A 1 92 ? -3.810 -6.711 -4.624 1.00 98.38 92 ASP A O 1
ATOM 695 N N . LEU A 1 93 ? -1.602 -6.339 -4.682 1.00 98.62 93 LEU A N 1
ATOM 696 C CA . LEU A 1 93 ? -1.694 -5.076 -3.944 1.00 98.62 93 LEU A CA 1
ATOM 697 C C . LEU A 1 93 ? -2.536 -4.047 -4.714 1.00 98.62 93 LEU A C 1
ATOM 699 O O . LEU A 1 93 ? -3.366 -3.361 -4.120 1.00 98.62 93 LEU A O 1
ATOM 703 N N . VAL A 1 94 ? -2.361 -3.959 -6.039 1.00 98.81 94 VAL A N 1
ATOM 704 C CA . VAL A 1 94 ? -3.181 -3.080 -6.891 1.00 98.81 94 VAL A CA 1
ATOM 705 C C . VAL A 1 94 ? -4.660 -3.468 -6.816 1.00 98.81 94 VAL A C 1
ATOM 707 O O . VAL A 1 94 ? -5.505 -2.586 -6.662 1.00 98.81 94 VAL A O 1
ATOM 710 N N . ARG A 1 95 ? -4.984 -4.766 -6.899 1.00 98.69 95 ARG A N 1
ATOM 711 C CA . ARG A 1 95 ? -6.367 -5.264 -6.775 1.00 98.69 95 ARG A CA 1
ATOM 712 C C . ARG A 1 95 ? -6.973 -4.910 -5.421 1.00 98.69 95 ARG A C 1
ATOM 714 O O . ARG A 1 95 ? -8.066 -4.354 -5.382 1.00 98.69 95 ARG A O 1
ATOM 721 N N . THR A 1 96 ? -6.245 -5.165 -4.339 1.00 98.56 96 THR A N 1
ATOM 722 C CA . THR A 1 96 ? -6.689 -4.877 -2.973 1.00 98.56 96 THR A CA 1
ATOM 723 C C . THR A 1 96 ? -6.972 -3.389 -2.772 1.00 98.56 96 THR A C 1
ATOM 725 O O . THR A 1 96 ? -8.043 -3.023 -2.295 1.00 98.56 96 THR A O 1
ATOM 728 N N . ILE A 1 97 ? -6.061 -2.500 -3.180 1.00 98.62 97 ILE A N 1
ATOM 729 C CA . ILE A 1 97 ? -6.270 -1.053 -3.011 1.00 98.62 97 ILE A CA 1
ATOM 730 C C . ILE A 1 97 ? -7.417 -0.548 -3.900 1.00 98.62 97 ILE A C 1
ATOM 732 O O . ILE A 1 97 ? -8.176 0.324 -3.475 1.00 98.62 97 ILE A O 1
ATOM 736 N N . GLN A 1 98 ? -7.588 -1.111 -5.102 1.00 98.69 98 GLN A N 1
ATOM 737 C CA . GLN A 1 98 ? -8.750 -0.840 -5.954 1.00 98.69 98 GLN A CA 1
ATOM 738 C C . GLN A 1 98 ? -10.063 -1.219 -5.257 1.00 98.69 98 GLN A C 1
ATOM 740 O O . GLN A 1 98 ? -10.953 -0.376 -5.174 1.00 98.69 98 GLN A O 1
ATOM 745 N N . ALA A 1 99 ? -10.160 -2.421 -4.690 1.00 98.56 99 ALA A N 1
ATOM 746 C CA . ALA A 1 99 ? -11.355 -2.877 -3.982 1.00 98.56 99 ALA A CA 1
ATOM 747 C C . ALA A 1 99 ? -11.662 -2.032 -2.731 1.00 98.56 99 ALA A C 1
ATOM 749 O O . ALA A 1 99 ? -12.810 -1.644 -2.505 1.00 98.56 99 ALA A O 1
ATOM 750 N N . ILE A 1 100 ? -10.635 -1.659 -1.956 1.00 98.50 100 ILE A N 1
ATOM 751 C CA . ILE A 1 100 ? -10.780 -0.746 -0.809 1.00 98.50 100 ILE A CA 1
ATOM 752 C C . ILE A 1 100 ? -11.329 0.610 -1.266 1.00 98.50 100 ILE A C 1
ATOM 754 O O . ILE A 1 100 ? -12.253 1.144 -0.650 1.00 98.50 100 ILE A O 1
ATOM 758 N N . GLN A 1 101 ? -10.786 1.172 -2.350 1.00 98.38 101 GLN A N 1
ATOM 759 C CA . GLN A 1 101 ? -11.242 2.453 -2.886 1.00 98.38 101 GLN A CA 1
ATOM 760 C C . GLN A 1 101 ? -12.699 2.380 -3.369 1.00 98.38 101 GLN A C 1
ATOM 762 O O . GLN A 1 101 ? -13.481 3.289 -3.083 1.00 98.38 101 GLN A O 1
ATOM 767 N N . GLU A 1 102 ? -13.079 1.302 -4.056 1.00 98.31 102 GLU A N 1
ATOM 768 C CA . GLU A 1 102 ? -14.448 1.072 -4.530 1.00 98.31 102 GLU A CA 1
ATOM 769 C C . GLU A 1 102 ? -15.442 0.938 -3.372 1.00 98.31 102 GLU A C 1
ATOM 771 O O . GLU A 1 102 ? -16.507 1.558 -3.410 1.00 98.31 102 GLU A O 1
ATOM 776 N N . ARG A 1 103 ? -15.080 0.204 -2.312 1.00 97.81 103 ARG A N 1
ATOM 777 C CA . ARG A 1 103 ? -15.905 0.059 -1.101 1.00 97.81 103 ARG A CA 1
ATOM 778 C C . ARG A 1 103 ? -16.054 1.378 -0.347 1.00 97.81 103 ARG A C 1
ATOM 780 O O . ARG A 1 103 ? -17.131 1.670 0.162 1.00 97.81 103 ARG A O 1
ATOM 787 N N . ALA A 1 104 ? -14.993 2.180 -0.299 1.00 97.69 104 ALA A N 1
ATOM 788 C CA . ALA A 1 104 ? -15.013 3.486 0.351 1.00 97.69 104 ALA A CA 1
ATOM 789 C C . ALA A 1 104 ? -15.845 4.532 -0.406 1.00 97.69 104 ALA A C 1
ATOM 791 O O . ALA A 1 104 ? -16.268 5.516 0.195 1.00 97.69 104 ALA A O 1
ATOM 792 N N . GLN A 1 105 ? -16.025 4.362 -1.724 1.00 97.19 105 GLN A N 1
ATOM 793 C CA . GLN A 1 105 ? -16.702 5.321 -2.609 1.00 97.19 105 GLN A CA 1
ATOM 794 C C . GLN A 1 105 ? -16.150 6.757 -2.498 1.00 97.19 105 GLN A C 1
ATOM 796 O O . GLN A 1 105 ? -16.860 7.738 -2.717 1.00 97.19 105 GLN A O 1
ATOM 801 N N . ALA A 1 106 ? -14.860 6.883 -2.180 1.00 97.88 106 ALA A N 1
ATOM 802 C CA . ALA A 1 106 ? -14.189 8.155 -1.945 1.00 97.88 106 ALA A CA 1
ATOM 803 C C . ALA A 1 106 ? -12.778 8.171 -2.564 1.00 97.88 106 ALA A C 1
ATOM 805 O O . ALA A 1 106 ? -12.186 7.108 -2.791 1.00 97.88 106 ALA A O 1
ATOM 806 N N . PRO A 1 107 ? -12.208 9.357 -2.863 1.00 98.06 107 PRO A N 1
ATOM 807 C CA . PRO A 1 107 ? -10.856 9.458 -3.407 1.00 98.06 107 PRO A CA 1
ATOM 808 C C . PRO A 1 107 ? -9.797 8.894 -2.449 1.00 98.06 107 PRO A C 1
ATOM 810 O O . PRO A 1 107 ? -9.660 9.372 -1.321 1.00 98.06 107 PRO A O 1
ATOM 813 N N . LEU A 1 108 ? -9.014 7.922 -2.924 1.00 98.44 108 LEU A N 1
ATOM 814 C CA . LEU A 1 108 ? -7.888 7.321 -2.204 1.00 98.44 108 LEU A CA 1
ATOM 815 C C . LEU A 1 108 ? -6.566 7.857 -2.761 1.00 98.44 108 LEU A C 1
ATOM 817 O O . LEU A 1 108 ? -6.316 7.804 -3.964 1.00 98.44 108 LEU A O 1
ATOM 821 N N . LEU A 1 109 ? -5.706 8.361 -1.875 1.00 98.00 109 LEU A N 1
ATOM 822 C CA . LEU A 1 109 ? -4.364 8.825 -2.208 1.00 98.00 109 LEU A CA 1
ATOM 823 C C . LEU A 1 109 ? -3.318 7.884 -1.615 1.00 98.00 109 LEU A C 1
ATOM 825 O O . LEU A 1 109 ? -3.129 7.867 -0.398 1.00 98.00 109 LEU A O 1
ATOM 829 N N . ILE A 1 110 ? -2.587 7.184 -2.484 1.00 97.81 110 ILE A N 1
ATOM 830 C CA . ILE A 1 110 ? -1.350 6.497 -2.110 1.00 97.81 110 ILE A CA 1
ATOM 831 C C . ILE A 1 110 ? -0.265 7.560 -1.904 1.00 97.81 110 ILE A C 1
ATOM 833 O O . ILE A 1 110 ? 0.021 8.382 -2.781 1.00 97.81 110 ILE A O 1
ATOM 837 N N . VAL A 1 111 ? 0.284 7.589 -0.695 1.00 95.50 111 VAL A N 1
ATOM 838 C CA . VAL A 1 111 ? 1.322 8.530 -0.260 1.00 95.50 111 VAL A CA 1
ATOM 839 C C . VAL A 1 111 ? 2.708 7.926 -0.479 1.00 95.50 111 VAL A C 1
ATOM 841 O O . VAL A 1 111 ? 3.630 8.648 -0.858 1.00 95.50 111 VAL A O 1
ATOM 844 N N . SER A 1 112 ? 2.841 6.613 -0.287 1.00 95.00 112 SER A N 1
ATOM 845 C CA . SER A 1 112 ? 4.075 5.857 -0.505 1.00 95.00 112 SER A CA 1
ATOM 846 C C . SER A 1 112 ? 3.732 4.446 -0.985 1.00 95.00 112 SER A C 1
ATOM 848 O O . SER A 1 112 ? 2.898 3.781 -0.384 1.00 95.00 112 SER A O 1
ATOM 850 N N . GLY A 1 113 ? 4.367 3.994 -2.067 1.00 95.81 113 GLY A N 1
ATOM 851 C CA . GLY A 1 113 ? 4.253 2.633 -2.600 1.00 95.81 113 GLY A CA 1
ATOM 852 C C . GLY A 1 113 ? 5.637 1.995 -2.698 1.00 95.81 113 GLY A C 1
ATOM 853 O O . GLY A 1 113 ? 6.358 1.940 -1.709 1.00 95.81 113 GLY A O 1
ATOM 854 N N . TYR A 1 114 ? 6.046 1.559 -3.882 1.00 95.88 114 TYR A N 1
ATOM 855 C CA . TYR A 1 114 ? 7.386 1.043 -4.135 1.00 95.88 114 TYR A CA 1
ATOM 856 C C . TYR A 1 114 ? 8.493 2.049 -3.792 1.00 95.88 114 TYR A C 1
ATOM 858 O O . TYR A 1 114 ? 8.437 3.225 -4.177 1.00 95.88 114 TYR A O 1
ATOM 866 N N . ARG A 1 115 ? 9.540 1.551 -3.122 1.00 93.69 115 ARG A N 1
ATOM 867 C CA . ARG A 1 115 ? 10.767 2.294 -2.815 1.00 93.69 115 ARG A CA 1
ATOM 868 C C . ARG A 1 115 ? 11.996 1.468 -3.194 1.00 93.69 115 ARG A C 1
ATOM 870 O O . ARG A 1 115 ? 12.197 0.412 -2.604 1.00 93.69 115 ARG A O 1
ATOM 877 N N . PRO A 1 116 ? 12.877 1.959 -4.080 1.00 92.19 116 PRO A N 1
ATOM 878 C CA . PRO A 1 116 ? 14.215 1.389 -4.214 1.00 92.19 116 PRO A CA 1
ATOM 879 C C . PRO A 1 116 ? 14.953 1.393 -2.857 1.00 92.19 116 PRO A C 1
ATOM 881 O O . PRO A 1 116 ? 14.755 2.348 -2.093 1.00 92.19 116 PRO A O 1
ATOM 884 N N . PRO A 1 117 ? 15.836 0.419 -2.554 1.00 92.19 117 PRO A N 1
ATOM 885 C CA . PRO A 1 117 ? 16.580 0.355 -1.291 1.00 92.19 117 PRO A CA 1
ATOM 886 C C . PRO A 1 117 ? 17.210 1.686 -0.856 1.00 92.19 117 PRO A C 1
ATOM 888 O O . PRO A 1 117 ? 17.002 2.128 0.269 1.00 92.19 117 PRO A O 1
ATOM 891 N N . ALA A 1 118 ? 17.873 2.398 -1.775 1.00 90.12 118 ALA A N 1
ATOM 892 C CA . ALA A 1 118 ? 18.494 3.694 -1.482 1.00 90.12 118 ALA A CA 1
ATOM 893 C C . ALA A 1 118 ? 17.480 4.786 -1.082 1.00 90.12 118 ALA A C 1
ATOM 895 O O . ALA A 1 118 ? 17.785 5.663 -0.277 1.00 90.12 118 ALA A O 1
ATOM 896 N N . VAL A 1 119 ? 16.264 4.752 -1.641 1.00 90.75 119 VAL A N 1
ATOM 897 C CA . VAL A 1 119 ? 15.190 5.678 -1.249 1.00 90.75 119 VAL A CA 1
ATOM 898 C C . VAL A 1 119 ? 14.648 5.294 0.122 1.00 90.75 119 VAL A C 1
ATOM 900 O O . VAL A 1 119 ? 14.413 6.178 0.940 1.00 90.75 119 VAL A O 1
ATOM 903 N N . ASN A 1 120 ? 14.471 3.996 0.383 1.00 93.38 120 ASN A N 1
ATOM 904 C CA . ASN A 1 120 ? 14.047 3.499 1.688 1.00 93.38 120 ASN A CA 1
ATOM 905 C C . ASN A 1 120 ? 15.033 3.920 2.791 1.00 93.38 120 ASN A C 1
ATOM 907 O O . ASN A 1 120 ? 14.606 4.464 3.804 1.00 93.38 120 ASN A O 1
ATOM 911 N N . GLU A 1 121 ? 16.336 3.760 2.558 1.00 92.19 121 GLU A N 1
ATOM 912 C CA . GLU A 1 121 ? 17.395 4.205 3.472 1.00 92.19 121 GLU A CA 1
ATOM 913 C C . GLU A 1 121 ? 17.366 5.725 3.692 1.00 92.19 121 GLU A C 1
ATOM 915 O O . GLU A 1 121 ? 17.379 6.188 4.834 1.00 92.19 121 GLU A O 1
ATOM 920 N N . LEU A 1 122 ? 17.247 6.515 2.616 1.00 91.00 122 LEU A N 1
ATOM 921 C CA . LEU A 1 122 ? 17.214 7.981 2.688 1.00 91.00 122 LEU A CA 1
ATOM 922 C C . LEU A 1 122 ? 16.098 8.498 3.607 1.00 91.00 122 LEU A C 1
ATOM 924 O O . LEU A 1 122 ? 16.290 9.473 4.336 1.00 91.00 122 LEU A O 1
ATOM 928 N N . ILE A 1 123 ? 14.935 7.844 3.584 1.00 90.50 123 ILE A N 1
ATOM 929 C CA . ILE A 1 123 ? 13.793 8.205 4.434 1.00 90.50 123 ILE A CA 1
ATOM 930 C C . ILE A 1 123 ? 13.789 7.474 5.782 1.00 90.50 123 ILE A C 1
ATOM 932 O O . ILE A 1 123 ? 12.820 7.599 6.529 1.00 90.50 123 ILE A O 1
ATOM 936 N N . LYS A 1 124 ? 14.860 6.736 6.105 1.00 92.69 124 LYS A N 1
ATOM 937 C CA . LYS A 1 124 ? 15.010 5.937 7.332 1.00 92.69 124 LYS A CA 1
ATOM 938 C C . LYS A 1 124 ? 13.919 4.870 7.491 1.00 92.69 124 LYS A C 1
ATOM 940 O O . LYS A 1 124 ? 13.441 4.618 8.597 1.00 92.69 124 LYS A O 1
ATOM 945 N N . GLY A 1 125 ? 13.497 4.275 6.377 1.00 91.19 125 GLY A N 1
ATOM 946 C CA . GLY A 1 125 ? 12.630 3.102 6.371 1.00 91.19 125 GLY A CA 1
ATOM 947 C C . GLY A 1 125 ? 13.338 1.884 6.967 1.00 91.19 125 GLY A C 1
ATOM 948 O O . GLY A 1 125 ? 14.562 1.828 7.016 1.00 91.19 125 GLY A O 1
ATOM 949 N N . ALA A 1 126 ? 12.562 0.896 7.416 1.00 92.25 126 ALA A N 1
ATOM 950 C CA . ALA A 1 126 ? 13.112 -0.350 7.947 1.00 92.25 126 ALA A CA 1
ATOM 951 C C . ALA A 1 126 ? 13.892 -1.128 6.873 1.00 92.25 126 ALA A C 1
ATOM 953 O O . ALA A 1 126 ? 13.478 -1.145 5.712 1.00 92.25 126 ALA A O 1
ATOM 954 N N . ASP A 1 127 ? 14.963 -1.820 7.268 1.00 89.94 127 ASP A N 1
ATOM 955 C CA . ASP A 1 127 ? 15.806 -2.608 6.352 1.00 89.94 127 ASP A CA 1
ATOM 956 C C . ASP A 1 127 ? 15.002 -3.683 5.609 1.00 89.94 127 ASP A C 1
ATOM 958 O O . ASP A 1 127 ? 15.162 -3.885 4.410 1.00 89.94 127 ASP A O 1
ATOM 962 N N . GLN A 1 128 ? 14.075 -4.329 6.318 1.00 92.50 128 GLN A N 1
ATOM 963 C CA . GLN A 1 128 ? 13.184 -5.368 5.795 1.00 92.50 128 GLN A CA 1
ATOM 964 C C . GLN A 1 128 ? 11.811 -4.792 5.419 1.00 92.50 128 GLN A C 1
ATOM 966 O O . GLN A 1 128 ? 10.771 -5.336 5.787 1.00 92.50 128 GLN A O 1
ATOM 971 N N . SER A 1 129 ? 11.787 -3.627 4.762 1.00 94.75 129 SER A N 1
ATOM 972 C CA . SER A 1 129 ? 10.534 -2.950 4.419 1.00 94.75 129 SER A CA 1
ATOM 973 C C . SER A 1 129 ? 9.854 -3.571 3.192 1.00 94.75 129 SER A C 1
ATOM 975 O O . SER A 1 129 ? 10.435 -3.544 2.106 1.00 94.75 129 SER A O 1
ATOM 977 N N . PRO A 1 130 ? 8.576 -3.987 3.279 1.00 96.81 130 PRO A N 1
ATOM 978 C CA . PRO A 1 130 ? 7.869 -4.551 2.122 1.00 96.81 130 PRO A CA 1
ATOM 979 C C . PRO A 1 130 ? 7.548 -3.542 1.007 1.00 96.81 130 PRO A C 1
ATOM 981 O O . PRO A 1 130 ? 7.133 -3.933 -0.085 1.00 96.81 130 PRO A O 1
ATOM 984 N N . HIS A 1 131 ? 7.811 -2.247 1.222 1.00 96.75 131 HIS A N 1
ATOM 985 C CA . HIS A 1 131 ? 7.847 -1.256 0.141 1.00 96.75 131 HIS A CA 1
ATOM 986 C C . HIS A 1 131 ? 8.988 -1.522 -0.854 1.00 96.75 131 HIS A C 1
ATOM 988 O O . HIS A 1 131 ? 8.834 -1.223 -2.037 1.00 96.75 131 HIS A O 1
ATOM 994 N N . ILE A 1 132 ? 10.110 -2.099 -0.401 1.00 95.81 132 ILE A N 1
ATOM 995 C CA . ILE A 1 132 ? 11.224 -2.514 -1.270 1.00 95.81 132 ILE A CA 1
ATOM 996 C C . ILE A 1 132 ? 10.806 -3.697 -2.149 1.00 95.81 132 ILE A C 1
ATOM 998 O O . ILE A 1 132 ? 11.102 -3.718 -3.341 1.00 95.81 132 ILE A O 1
ATOM 1002 N N . ALA A 1 133 ? 10.030 -4.625 -1.592 1.00 96.19 133 ALA A N 1
ATOM 1003 C CA . ALA A 1 133 ? 9.478 -5.767 -2.318 1.00 96.19 1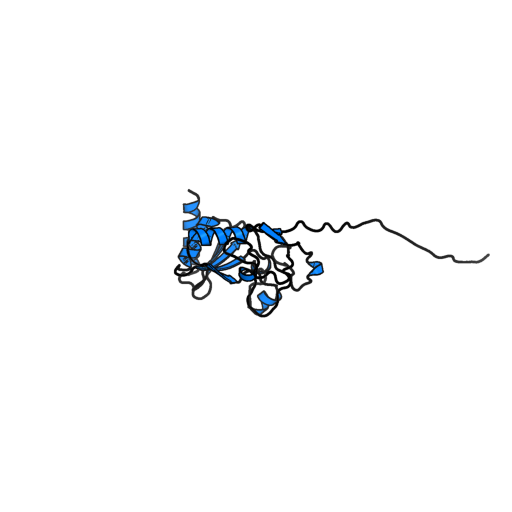33 ALA A CA 1
ATOM 1004 C C . ALA A 1 133 ? 8.271 -5.406 -3.214 1.00 96.19 133 ALA A C 1
ATOM 1006 O O . ALA A 1 133 ? 7.738 -6.259 -3.914 1.00 96.19 133 ALA A O 1
ATOM 1007 N N . GLY A 1 134 ? 7.780 -4.158 -3.194 1.00 97.06 134 GLY A N 1
ATOM 1008 C CA . GLY A 1 134 ? 6.597 -3.759 -3.972 1.00 97.06 134 GLY A CA 1
ATOM 1009 C C . GLY A 1 134 ? 5.274 -4.346 -3.465 1.00 97.06 134 GLY A C 1
ATOM 1010 O O . GLY A 1 134 ? 4.315 -4.471 -4.231 1.00 97.06 134 GLY A O 1
ATOM 1011 N N . ARG A 1 135 ? 5.223 -4.727 -2.182 1.00 98.06 135 ARG A N 1
ATOM 1012 C CA . ARG A 1 135 ? 4.088 -5.405 -1.532 1.00 98.06 135 ARG A CA 1
ATOM 1013 C C . ARG A 1 135 ? 3.399 -4.565 -0.454 1.00 98.06 135 ARG A C 1
ATOM 1015 O O . ARG A 1 135 ? 2.506 -5.081 0.213 1.00 98.06 135 ARG A O 1
ATOM 1022 N N . ALA A 1 136 ? 3.791 -3.301 -0.295 1.00 98.06 136 ALA A N 1
ATOM 1023 C CA . ALA A 1 136 ? 3.215 -2.385 0.684 1.00 98.06 136 ALA A CA 1
ATOM 1024 C C . ALA A 1 136 ? 2.797 -1.043 0.089 1.00 98.06 136 ALA A C 1
ATOM 1026 O O . ALA A 1 136 ? 3.377 -0.567 -0.893 1.00 98.06 136 ALA A O 1
ATOM 1027 N N . ALA A 1 137 ? 1.821 -0.416 0.741 1.00 98.31 137 ALA A N 1
ATOM 1028 C CA . ALA A 1 137 ? 1.407 0.945 0.461 1.00 98.31 137 ALA A CA 1
ATOM 1029 C C . ALA A 1 137 ? 0.980 1.679 1.736 1.00 98.31 137 ALA A C 1
ATOM 1031 O O . ALA A 1 137 ? 0.238 1.143 2.558 1.00 98.31 137 ALA A O 1
ATOM 1032 N N . ASP A 1 138 ? 1.372 2.949 1.816 1.00 98.06 138 ASP A N 1
ATOM 1033 C CA . ASP A 1 138 ? 0.831 3.924 2.753 1.00 98.06 138 ASP A CA 1
ATOM 1034 C C . ASP A 1 138 ? -0.193 4.787 2.024 1.00 98.06 138 ASP A C 1
ATOM 1036 O O . ASP A 1 138 ? 0.118 5.383 0.984 1.00 98.06 138 ASP A O 1
ATOM 1040 N N . PHE A 1 139 ? -1.403 4.912 2.558 1.00 98.38 139 PHE A N 1
ATOM 1041 C CA . PHE A 1 139 ? -2.453 5.686 1.903 1.00 98.38 139 PHE A CA 1
ATOM 1042 C C . PHE A 1 139 ? -3.458 6.297 2.874 1.00 98.38 139 PHE A C 1
ATOM 1044 O O . PHE A 1 139 ? -3.475 6.021 4.074 1.00 98.38 139 PHE A O 1
ATOM 1051 N N . LYS A 1 140 ? -4.297 7.177 2.329 1.00 98.44 140 LYS A N 1
ATOM 1052 C CA . LYS A 1 140 ? -5.436 7.785 3.018 1.00 98.44 140 LYS A CA 1
ATOM 1053 C C . LYS A 1 140 ? -6.615 7.938 2.075 1.00 98.44 140 LYS A C 1
ATOM 1055 O O . LYS A 1 140 ? -6.423 8.066 0.864 1.00 98.44 140 LYS A O 1
ATOM 1060 N N . ILE A 1 141 ? -7.816 7.983 2.637 1.00 98.56 141 ILE A N 1
ATOM 1061 C CA . ILE A 1 141 ? -9.052 8.199 1.886 1.00 98.56 141 ILE A CA 1
ATOM 1062 C C . ILE A 1 141 ? -9.665 9.527 2.323 1.00 98.56 141 ILE A C 1
ATOM 1064 O O . ILE A 1 141 ? -9.697 9.855 3.507 1.00 98.56 141 ILE A O 1
ATOM 1068 N N . SER A 1 142 ? -10.083 10.340 1.354 1.00 98.12 142 SER A N 1
ATOM 1069 C CA . SER A 1 142 ? -10.632 11.668 1.620 1.00 98.12 142 SER A CA 1
ATOM 1070 C C . SER A 1 142 ? -11.887 11.575 2.489 1.00 98.12 142 SER A C 1
ATOM 1072 O O . SER A 1 142 ? -12.834 10.883 2.130 1.00 98.12 142 SER A O 1
ATOM 1074 N N . GLY A 1 143 ? -11.882 12.281 3.621 1.00 97.62 143 GLY A N 1
ATOM 1075 C CA . GLY A 1 143 ? -13.018 12.333 4.543 1.00 97.62 143 GLY A CA 1
ATOM 1076 C C . GLY A 1 143 ? -13.202 11.100 5.430 1.00 97.62 143 GLY A C 1
ATOM 1077 O O . GLY A 1 143 ? -14.184 11.066 6.161 1.00 97.62 143 GLY A O 1
ATOM 1078 N N . ILE A 1 144 ? -12.286 10.125 5.394 1.00 98.25 144 ILE A N 1
ATOM 1079 C CA . ILE A 1 144 ? -12.364 8.900 6.200 1.00 98.25 144 ILE A CA 1
ATOM 1080 C C . ILE A 1 144 ? -11.185 8.852 7.170 1.00 98.25 144 ILE A C 1
ATOM 1082 O O . ILE A 1 144 ? -10.031 9.076 6.791 1.00 98.25 144 ILE A O 1
ATOM 1086 N N . GLU A 1 145 ? -11.478 8.562 8.433 1.00 98.06 145 GLU A N 1
ATOM 1087 C CA . GLU A 1 145 ? -10.469 8.485 9.485 1.00 98.06 145 GLU A CA 1
ATOM 1088 C C . GLU A 1 145 ? -9.594 7.227 9.336 1.00 98.06 145 GLU A C 1
ATOM 1090 O O . GLU A 1 145 ? -10.101 6.176 8.942 1.00 98.06 145 GLU A O 1
ATOM 1095 N N . PRO A 1 146 ? -8.291 7.261 9.689 1.00 98.31 146 PRO A N 1
ATOM 1096 C CA . PRO A 1 146 ? -7.390 6.124 9.473 1.00 98.31 146 PRO A CA 1
ATOM 1097 C C . PRO A 1 146 ? -7.881 4.797 10.067 1.00 98.31 146 PRO A C 1
ATOM 1099 O O . PRO A 1 146 ? -7.699 3.753 9.451 1.00 98.31 146 PRO A O 1
ATOM 1102 N N . LEU A 1 147 ? -8.550 4.821 11.223 1.00 98.06 147 LEU A N 1
ATOM 1103 C CA . LEU A 1 147 ? -9.106 3.610 11.837 1.00 98.06 147 LEU A CA 1
ATOM 1104 C C . LEU A 1 147 ? -10.247 2.996 11.002 1.00 98.06 147 LEU A C 1
ATOM 1106 O O . LEU A 1 147 ? -10.364 1.777 10.908 1.00 98.06 147 LEU A O 1
ATOM 1110 N N . GLU A 1 148 ? -11.063 3.825 10.351 1.00 98.19 148 GLU A N 1
ATOM 1111 C CA . GLU A 1 148 ? -12.119 3.369 9.438 1.00 98.19 148 GLU A CA 1
ATOM 1112 C C . GLU A 1 148 ? -11.526 2.859 8.118 1.00 98.19 148 GLU A C 1
ATOM 1114 O O . GLU A 1 148 ? -11.985 1.857 7.573 1.00 98.19 148 GLU A O 1
ATOM 1119 N N . VAL A 1 149 ? -10.445 3.477 7.630 1.00 98.31 149 VAL A N 1
ATOM 1120 C CA . VAL A 1 149 ? -9.694 2.938 6.485 1.00 98.31 149 VAL A CA 1
ATOM 1121 C C . VAL A 1 149 ? -9.079 1.577 6.834 1.00 98.31 149 VAL A C 1
ATOM 1123 O O . VAL A 1 149 ? -9.126 0.656 6.020 1.00 98.31 149 VAL A O 1
ATOM 1126 N N . ALA A 1 150 ? -8.554 1.416 8.053 1.00 98.19 150 ALA A N 1
ATOM 1127 C CA . ALA A 1 150 ? -8.033 0.138 8.529 1.00 98.19 150 ALA A CA 1
ATOM 1128 C C . ALA A 1 150 ? -9.123 -0.943 8.570 1.00 98.19 150 ALA A C 1
ATOM 1130 O O . ALA A 1 150 ? -8.870 -2.085 8.198 1.00 98.19 150 ALA A O 1
ATOM 1131 N N . ALA A 1 151 ? -10.348 -0.577 8.951 1.00 97.88 151 ALA A N 1
ATOM 1132 C CA . ALA A 1 151 ? -11.494 -1.479 8.927 1.00 97.88 151 ALA A CA 1
ATOM 1133 C C . ALA A 1 151 ? -11.796 -1.981 7.507 1.00 97.88 151 ALA A C 1
ATOM 1135 O O . ALA A 1 151 ? -11.938 -3.184 7.311 1.00 97.88 151 ALA A O 1
ATOM 1136 N N . LEU A 1 152 ? -11.809 -1.084 6.516 1.00 97.56 152 LEU A N 1
ATOM 1137 C CA . LEU A 1 152 ? -12.006 -1.453 5.109 1.00 97.56 152 LEU A CA 1
ATOM 1138 C C . LEU A 1 152 ? -10.915 -2.396 4.588 1.00 97.56 152 LEU A C 1
ATOM 1140 O O . LEU A 1 152 ? -11.218 -3.298 3.808 1.00 97.56 152 LEU A O 1
ATOM 1144 N N . ALA A 1 153 ? -9.664 -2.184 5.009 1.00 97.69 153 ALA A N 1
ATOM 1145 C CA . ALA A 1 153 ? -8.544 -3.044 4.641 1.00 97.69 153 ALA A CA 1
ATOM 1146 C C . ALA A 1 153 ? -8.665 -4.444 5.260 1.00 97.69 153 ALA A C 1
ATOM 1148 O O . ALA A 1 153 ? -8.459 -5.433 4.564 1.00 97.69 153 ALA A O 1
ATOM 1149 N N . LEU A 1 154 ? -9.050 -4.542 6.535 1.00 97.44 154 LEU A N 1
ATOM 1150 C CA . LEU A 1 154 ? -9.273 -5.829 7.201 1.00 97.44 154 LEU A CA 1
ATOM 1151 C C . LEU A 1 154 ? -10.454 -6.596 6.596 1.00 97.44 154 LEU A C 1
ATOM 1153 O O . LEU A 1 154 ? -10.362 -7.808 6.432 1.00 97.44 154 LEU A O 1
ATOM 1157 N N . ASP A 1 155 ? -11.526 -5.903 6.208 1.00 95.75 155 ASP A N 1
ATOM 1158 C CA . ASP A 1 155 ? -12.665 -6.531 5.526 1.00 95.75 155 ASP A CA 1
ATOM 1159 C C . ASP A 1 155 ? -12.281 -7.064 4.134 1.00 95.75 155 ASP A C 1
ATOM 1161 O O . ASP A 1 155 ? -12.878 -8.022 3.653 1.00 95.75 155 ASP A O 1
ATOM 1165 N N . GLU A 1 156 ? -11.294 -6.443 3.478 1.00 95.94 156 GLU A N 1
ATOM 1166 C CA . GLU A 1 156 ? -10.795 -6.876 2.170 1.00 95.94 156 GLU A CA 1
ATOM 1167 C C . GLU A 1 156 ? -9.786 -8.024 2.266 1.00 95.94 156 GLU A C 1
ATOM 1169 O O . GLU A 1 156 ? -9.800 -8.936 1.444 1.00 95.94 156 GLU A O 1
ATOM 1174 N N . MET A 1 157 ? -8.878 -7.960 3.238 1.00 95.56 157 MET A N 1
ATOM 1175 C CA . MET A 1 157 ? -7.692 -8.821 3.289 1.00 95.56 157 MET A CA 1
ATOM 1176 C C . MET A 1 157 ? -7.791 -9.938 4.334 1.00 95.56 157 MET A C 1
ATOM 1178 O O . MET A 1 157 ? -6.984 -10.870 4.321 1.00 95.56 157 MET A O 1
ATOM 1182 N N . GLY A 1 158 ? -8.752 -9.854 5.257 1.00 94.12 158 GLY A N 1
ATOM 1183 C CA . GLY A 1 158 ? -8.870 -10.783 6.374 1.00 94.12 158 GLY A CA 1
ATOM 1184 C C . GLY A 1 158 ? -7.584 -10.836 7.216 1.00 94.12 158 GLY A C 1
ATOM 1185 O O . GLY A 1 158 ? -6.958 -9.799 7.447 1.00 94.12 158 GLY A O 1
ATOM 1186 N N . PRO A 1 159 ? -7.158 -12.026 7.681 1.00 94.56 159 PRO A N 1
ATOM 1187 C CA . PRO A 1 159 ? -5.957 -12.180 8.502 1.00 94.56 159 PRO A CA 1
ATOM 1188 C C . PRO A 1 159 ? -4.643 -12.190 7.696 1.00 94.56 159 PRO A C 1
ATOM 1190 O O . PRO A 1 159 ? -3.588 -12.429 8.273 1.00 94.56 159 PRO A O 1
ATOM 1193 N N . HIS A 1 160 ? -4.672 -11.950 6.382 1.00 95.12 160 HIS A N 1
ATOM 1194 C CA . HIS A 1 160 ? -3.502 -12.027 5.496 1.00 95.12 160 HIS A CA 1
ATOM 1195 C C . HIS A 1 160 ? -2.914 -10.634 5.218 1.00 95.12 160 HIS A C 1
ATOM 1197 O O . HIS A 1 160 ? -2.801 -10.184 4.073 1.00 95.12 160 HIS A O 1
ATOM 1203 N N . VAL A 1 161 ? -2.601 -9.901 6.292 1.00 97.38 161 VAL A N 1
ATOM 1204 C CA . VAL A 1 161 ? -2.222 -8.486 6.210 1.00 97.38 161 VAL A CA 1
ATOM 1205 C C . VAL A 1 161 ? -1.302 -8.047 7.346 1.00 97.38 161 VAL A C 1
ATOM 1207 O O . VAL A 1 161 ? -1.523 -8.337 8.523 1.00 97.38 161 VAL A O 1
ATOM 1210 N N . GLY A 1 162 ? -0.290 -7.257 6.990 1.00 98.25 162 GLY A N 1
ATOM 1211 C CA . GLY A 1 162 ? 0.372 -6.358 7.930 1.00 98.25 162 GLY A CA 1
ATOM 1212 C C . GLY A 1 162 ? -0.284 -4.982 7.872 1.00 98.25 162 GLY A C 1
ATOM 1213 O O . GLY A 1 162 ? -0.365 -4.403 6.791 1.00 98.25 162 GLY A O 1
ATOM 1214 N N . ILE A 1 163 ? -0.754 -4.455 9.002 1.00 98.56 163 ILE A N 1
ATOM 1215 C CA . ILE A 1 163 ? -1.482 -3.187 9.069 1.00 98.56 163 ILE A CA 1
ATOM 1216 C C . ILE A 1 163 ? -0.863 -2.215 10.080 1.00 98.56 163 ILE A C 1
ATOM 1218 O O . ILE A 1 163 ? -0.702 -2.517 11.262 1.00 98.56 163 ILE A O 1
ATOM 1222 N N . GLY A 1 164 ? -0.524 -1.015 9.617 1.00 98.56 164 GLY A N 1
ATOM 1223 C CA . GLY A 1 164 ? 0.040 0.048 10.447 1.00 98.56 164 GLY A CA 1
ATOM 1224 C C . GLY A 1 164 ? -0.904 1.239 10.550 1.00 98.56 164 GLY A C 1
ATOM 1225 O O . GLY A 1 164 ? -1.329 1.777 9.530 1.00 98.56 164 GLY A O 1
ATOM 1226 N N . LEU A 1 165 ? -1.210 1.696 11.764 1.00 98.75 165 LEU A N 1
ATOM 1227 C CA . LEU A 1 165 ? -2.038 2.887 11.978 1.00 98.75 165 LEU A CA 1
ATOM 1228 C C . LEU A 1 165 ? -1.166 4.132 12.162 1.00 98.75 165 LEU A C 1
ATOM 1230 O O . LEU A 1 165 ? -0.353 4.189 13.081 1.00 98.75 165 LEU A O 1
ATOM 1234 N N . GLY A 1 166 ? -1.336 5.144 11.314 1.00 97.94 166 GLY A N 1
ATOM 1235 C CA . GLY A 1 166 ? -0.691 6.450 11.453 1.00 97.94 166 GLY A CA 1
ATOM 1236 C C . GLY A 1 166 ? -1.658 7.556 11.878 1.00 97.94 166 GLY A C 1
ATOM 1237 O O . GLY A 1 166 ? -2.864 7.352 11.993 1.00 97.94 166 GLY A O 1
ATOM 1238 N N . ALA A 1 167 ? -1.125 8.766 12.075 1.00 95.75 167 ALA A N 1
ATOM 1239 C CA . ALA A 1 167 ? -1.921 9.941 12.447 1.00 95.75 167 ALA A CA 1
ATOM 1240 C C . ALA A 1 167 ? -2.955 10.348 11.377 1.00 95.75 167 ALA A C 1
ATOM 1242 O O . ALA A 1 167 ? -4.006 10.893 11.701 1.00 95.75 167 ALA A O 1
ATOM 1243 N N . GLY A 1 168 ? -2.652 10.104 10.098 1.00 95.62 168 GLY A N 1
ATOM 1244 C CA . GLY A 1 168 ? -3.505 10.494 8.968 1.00 95.62 168 GLY A CA 1
ATOM 1245 C C . GLY A 1 168 ? -3.423 9.561 7.760 1.00 95.62 168 GLY A C 1
ATOM 1246 O O . GLY A 1 168 ? -3.925 9.906 6.693 1.00 95.62 168 GLY A O 1
ATOM 1247 N N . THR A 1 169 ? -2.760 8.417 7.910 1.00 97.06 169 THR A N 1
ATOM 1248 C CA . THR A 1 169 ? -2.585 7.382 6.886 1.00 97.06 169 THR A CA 1
ATOM 1249 C C . THR A 1 169 ? -2.666 6.015 7.547 1.00 97.06 169 THR A C 1
ATOM 1251 O O . THR A 1 169 ? -2.459 5.899 8.758 1.00 97.06 169 THR A O 1
ATOM 1254 N N . ILE A 1 170 ? -2.913 4.986 6.747 1.00 98.44 170 ILE A N 1
ATOM 1255 C CA . ILE A 1 170 ? -2.626 3.606 7.129 1.00 98.44 170 ILE A CA 1
ATOM 1256 C C . ILE A 1 170 ? -1.532 3.039 6.236 1.00 98.44 170 ILE A C 1
ATOM 1258 O O . ILE A 1 170 ? -1.393 3.469 5.090 1.00 98.44 170 ILE A O 1
ATOM 1262 N N . HIS A 1 171 ? -0.797 2.074 6.770 1.00 98.62 171 HIS A N 1
ATOM 1263 C CA . HIS A 1 171 ? 0.065 1.160 6.030 1.00 98.62 171 HIS A CA 1
ATOM 1264 C C . HIS A 1 171 ? -0.682 -0.155 5.848 1.00 98.62 171 HIS A C 1
ATOM 1266 O O . HIS A 1 171 ? -1.233 -0.671 6.823 1.00 98.62 171 HIS A O 1
ATOM 1272 N N . ILE A 1 172 ? -0.646 -0.721 4.645 1.00 98.69 172 ILE A N 1
ATOM 1273 C CA . ILE A 1 172 ? -0.955 -2.137 4.429 1.00 98.69 172 ILE A CA 1
ATOM 1274 C C . ILE A 1 172 ? 0.214 -2.816 3.727 1.00 98.69 172 ILE A C 1
ATOM 1276 O O . ILE A 1 172 ? 0.870 -2.223 2.869 1.00 98.69 172 ILE A O 1
ATOM 1280 N N . GLU A 1 173 ? 0.427 -4.086 4.037 1.00 98.12 173 GLU A N 1
ATOM 1281 C CA . GLU A 1 173 ? 1.325 -4.962 3.296 1.00 98.12 173 GLU A CA 1
ATOM 1282 C C . GLU A 1 173 ? 0.737 -6.362 3.150 1.00 98.12 173 GLU A C 1
ATOM 1284 O O . GLU A 1 173 ? 0.083 -6.876 4.059 1.00 98.12 173 GLU A O 1
ATOM 1289 N N . LEU A 1 174 ? 0.984 -6.979 1.994 1.00 97.94 174 LEU A N 1
ATOM 1290 C CA . LEU A 1 174 ? 0.571 -8.355 1.726 1.00 97.94 174 LEU A CA 1
ATOM 1291 C C . LEU A 1 174 ? 1.403 -9.313 2.582 1.00 97.94 174 LEU A C 1
ATOM 1293 O O . LEU A 1 174 ? 2.632 -9.283 2.491 1.00 97.94 174 LEU A O 1
ATOM 1297 N N . ARG A 1 175 ? 0.763 -10.206 3.338 1.00 94.94 175 ARG A N 1
ATOM 1298 C CA . ARG A 1 175 ? 1.424 -11.218 4.180 1.00 94.94 175 ARG A CA 1
ATOM 1299 C C . ARG A 1 175 ? 0.546 -12.459 4.305 1.00 94.94 175 ARG A C 1
ATOM 1301 O O . ARG A 1 175 ? -0.645 -12.380 4.046 1.00 94.94 175 ARG A O 1
ATOM 1308 N N . ASP A 1 176 ? 1.121 -13.571 4.749 1.00 93.38 176 ASP A N 1
ATOM 1309 C CA . ASP A 1 176 ? 0.337 -14.773 5.064 1.00 93.38 176 ASP A CA 1
ATOM 1310 C C . ASP A 1 176 ? -0.198 -14.745 6.509 1.00 93.38 176 ASP A C 1
ATOM 1312 O O . ASP A 1 176 ? -1.151 -15.455 6.824 1.00 93.38 176 ASP A O 1
ATOM 1316 N N . ASP A 1 177 ? 0.393 -13.904 7.366 1.00 95.19 177 ASP A N 1
ATOM 1317 C CA . ASP A 1 177 ? 0.078 -13.726 8.781 1.00 95.19 177 ASP A CA 1
ATOM 1318 C C . ASP A 1 177 ? -0.510 -12.341 9.098 1.00 95.19 177 ASP A C 1
ATOM 1320 O O . ASP A 1 177 ? -0.265 -11.359 8.392 1.00 95.19 177 ASP A O 1
ATOM 1324 N N . LEU A 1 178 ? -1.252 -12.262 10.207 1.00 96.75 178 LEU A N 1
ATOM 1325 C CA . LEU A 1 178 ? -1.794 -11.009 10.724 1.00 96.75 178 LEU A CA 1
ATOM 1326 C C . LEU A 1 178 ? -0.746 -10.310 11.587 1.00 96.75 178 LEU A C 1
ATOM 1328 O O . LEU A 1 178 ? -0.269 -10.866 12.578 1.00 96.75 178 LEU A O 1
ATOM 1332 N N . LYS A 1 179 ? -0.427 -9.060 11.248 1.00 97.44 179 LYS A N 1
ATOM 1333 C CA . LYS A 1 179 ? 0.481 -8.226 12.039 1.00 97.44 179 LYS A CA 1
ATOM 1334 C C . LYS A 1 179 ? -0.043 -6.803 12.138 1.00 97.44 179 LYS A C 1
ATOM 1336 O O . LYS A 1 179 ? -0.432 -6.227 11.131 1.00 97.44 179 LYS A O 1
ATOM 1341 N N . SER A 1 180 ? 0.013 -6.202 13.323 1.00 98.31 180 SER A N 1
ATOM 1342 C CA . SER A 1 180 ? -0.421 -4.817 13.538 1.00 98.31 180 SER A CA 1
ATOM 1343 C C . SER A 1 180 ? 0.604 -3.982 14.296 1.00 98.31 180 SER A C 1
ATOM 1345 O O . SER A 1 180 ? 1.296 -4.483 15.181 1.00 98.31 180 SER A O 1
ATOM 1347 N N . TRP A 1 181 ? 0.695 -2.693 13.974 1.00 98.38 181 TRP A N 1
ATOM 1348 C CA . TRP A 1 181 ? 1.510 -1.716 14.703 1.00 98.38 181 TRP A CA 1
ATOM 1349 C C . TRP A 1 181 ? 0.939 -0.302 14.568 1.00 98.38 181 TRP A C 1
ATOM 1351 O O . TRP A 1 181 ? -0.003 -0.060 13.816 1.00 98.38 181 TRP A O 1
ATOM 1361 N N . VAL A 1 182 ? 1.517 0.648 15.303 1.00 98.50 182 VAL A N 1
ATOM 1362 C CA . VAL A 1 182 ? 1.154 2.066 15.214 1.00 98.50 182 VAL A CA 1
ATOM 1363 C C . VAL A 1 182 ? 2.392 2.907 14.929 1.00 98.50 182 VAL A C 1
ATOM 1365 O O . VAL A 1 182 ? 3.493 2.583 15.376 1.00 98.50 182 VAL A O 1
ATOM 1368 N N . TYR A 1 183 ? 2.218 3.992 14.184 1.00 96.75 183 TYR A N 1
ATOM 1369 C CA . TYR A 1 183 ? 3.227 5.032 14.016 1.00 96.75 183 TYR A CA 1
ATOM 1370 C C . TYR A 1 183 ? 3.027 6.137 15.053 1.00 96.75 183 TYR A C 1
ATOM 1372 O O . TYR A 1 183 ? 1.943 6.318 15.612 1.00 96.75 183 TYR A O 1
ATOM 1380 N N . THR A 1 184 ? 4.070 6.935 15.271 1.00 93.88 184 THR A N 1
ATOM 1381 C CA . THR A 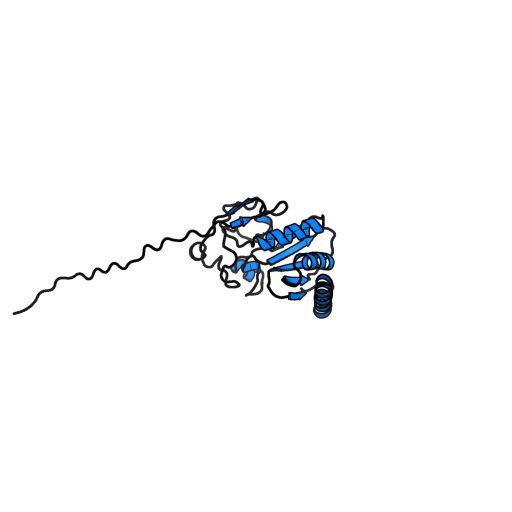1 184 ? 3.990 8.135 16.108 1.00 93.88 184 THR A CA 1
ATOM 1382 C C . THR A 1 184 ? 2.822 9.027 15.677 1.00 93.88 184 THR A C 1
ATOM 1384 O O . THR A 1 184 ? 2.693 9.378 14.504 1.00 93.88 184 THR A O 1
ATOM 1387 N N . GLY A 1 185 ? 1.986 9.415 16.642 1.00 95.12 185 GLY A N 1
ATOM 1388 C CA . GLY A 1 185 ? 0.818 10.271 16.415 1.00 95.12 185 GLY A CA 1
ATOM 1389 C C . GLY A 1 185 ? -0.466 9.530 16.031 1.00 95.12 185 GLY A C 1
ATOM 1390 O O . GLY A 1 185 ? -1.472 10.189 15.780 1.00 95.12 185 GLY A O 1
ATOM 1391 N N . ALA A 1 186 ? -0.463 8.193 15.988 1.00 97.50 186 ALA A N 1
ATOM 1392 C CA . ALA A 1 186 ? -1.696 7.418 15.897 1.00 97.50 186 ALA A CA 1
ATOM 1393 C C . ALA A 1 186 ? -2.645 7.738 17.066 1.00 97.50 186 ALA A C 1
ATOM 1395 O O . ALA A 1 186 ? -2.207 8.024 18.180 1.00 97.50 186 ALA A O 1
ATOM 1396 N N . LYS A 1 187 ? -3.957 7.678 16.804 1.00 96.12 187 LYS A N 1
ATOM 1397 C CA . LYS A 1 187 ? -4.997 7.954 17.811 1.00 96.12 187 LYS A CA 1
ATOM 1398 C C . LYS A 1 187 ? -5.112 6.871 18.889 1.00 96.12 187 LYS A C 1
ATOM 1400 O O . LYS A 1 187 ? -5.640 7.162 19.955 1.00 96.12 187 LYS A O 1
ATOM 1405 N N . LEU A 1 188 ? -4.659 5.656 18.590 1.00 98.00 188 LEU A N 1
ATOM 1406 C CA . LEU A 1 188 ? -4.671 4.508 19.494 1.00 98.00 188 LEU A CA 1
ATOM 1407 C C . LEU A 1 188 ? -3.242 4.120 19.872 1.00 98.00 188 LEU A C 1
ATOM 1409 O O . LEU A 1 188 ? -2.319 4.296 19.067 1.00 98.00 188 LEU A O 1
ATOM 1413 N N . SER A 1 189 ? -3.070 3.552 21.067 1.00 98.25 189 SER A N 1
ATOM 1414 C CA . SER A 1 189 ? -1.828 2.875 21.440 1.00 98.25 189 SER A CA 1
ATOM 1415 C C . SER A 1 189 ? -1.610 1.610 20.602 1.00 98.25 189 SER A C 1
ATOM 1417 O O . SER A 1 189 ? -2.501 1.132 19.893 1.00 98.25 189 SER A O 1
ATOM 1419 N N . HIS A 1 190 ? -0.406 1.042 20.697 1.00 98.00 190 HIS A N 1
ATOM 1420 C CA . HIS A 1 190 ? -0.113 -0.243 20.072 1.00 98.00 190 HIS A CA 1
ATOM 1421 C C . HIS A 1 190 ? -1.035 -1.355 20.594 1.00 98.00 190 HIS A C 1
ATOM 1423 O O . HIS A 1 190 ? -1.583 -2.111 19.796 1.00 98.00 190 HIS A O 1
ATOM 1429 N N . GLU A 1 191 ? -1.230 -1.432 21.912 1.00 98.38 191 GLU A N 1
ATOM 1430 C CA . GLU A 1 191 ? -2.073 -2.440 22.559 1.00 98.38 191 GLU A CA 1
ATOM 1431 C C . GLU A 1 191 ? -3.541 -2.292 22.153 1.00 98.38 191 GLU A C 1
ATOM 1433 O O . GLU A 1 191 ? -4.176 -3.280 21.788 1.00 98.38 191 GLU A O 1
ATOM 1438 N N . GLU A 1 192 ? -4.066 -1.063 22.164 1.00 98.50 192 GLU A N 1
ATOM 1439 C CA . GLU A 1 192 ? -5.452 -0.770 21.782 1.00 98.50 192 GLU A CA 1
ATOM 1440 C C . GLU A 1 192 ? -5.719 -1.129 20.318 1.00 98.50 192 GLU A C 1
ATOM 1442 O O . GLU A 1 192 ? -6.707 -1.797 20.009 1.00 98.50 192 GLU A O 1
ATOM 1447 N N . PHE A 1 193 ? -4.828 -0.717 19.410 1.00 98.56 193 PHE A N 1
ATOM 1448 C CA . PHE A 1 193 ? -4.986 -1.019 17.992 1.00 98.56 193 PHE A CA 1
ATOM 1449 C C . PHE A 1 193 ? -4.837 -2.516 17.711 1.00 98.56 193 PHE A C 1
ATOM 1451 O O . PHE A 1 193 ? -5.638 -3.073 16.969 1.00 98.56 193 PHE A O 1
ATOM 1458 N N . SER A 1 194 ? -3.862 -3.181 18.336 1.00 98.31 194 SER A N 1
ATOM 1459 C CA . SER A 1 194 ? -3.660 -4.625 18.183 1.00 98.31 194 SER A CA 1
ATOM 1460 C C . SER A 1 194 ? -4.888 -5.419 18.636 1.00 98.31 194 SER A C 1
ATOM 1462 O O . SER A 1 194 ? -5.408 -6.241 17.881 1.00 98.31 194 SER A O 1
ATOM 1464 N N . ALA A 1 195 ? -5.429 -5.110 19.820 1.00 98.12 195 ALA A N 1
ATOM 1465 C CA . ALA A 1 195 ? -6.652 -5.740 20.315 1.00 98.12 195 ALA A CA 1
ATOM 1466 C C . ALA A 1 195 ? -7.837 -5.526 19.358 1.00 98.12 195 ALA A C 1
ATOM 1468 O O . ALA A 1 195 ? -8.556 -6.473 19.041 1.00 98.12 195 ALA A O 1
ATOM 1469 N N . TRP A 1 196 ? -8.001 -4.304 18.843 1.00 98.12 196 TRP A N 1
ATOM 1470 C CA . TRP A 1 196 ? -9.055 -3.971 17.884 1.00 98.12 196 TRP A CA 1
ATOM 1471 C C . TRP A 1 196 ? -8.924 -4.736 16.553 1.00 98.12 196 TRP A C 1
ATOM 1473 O O . TRP A 1 196 ? -9.924 -5.224 16.023 1.00 98.12 196 TRP A O 1
ATOM 1483 N N . VAL A 1 197 ? -7.703 -4.880 16.021 1.00 98.00 197 VAL A N 1
ATOM 1484 C CA . VAL A 1 197 ? -7.428 -5.642 14.788 1.00 98.00 197 VAL A CA 1
ATOM 1485 C C . VAL A 1 197 ? -7.789 -7.120 14.971 1.00 98.00 197 VAL A C 1
ATOM 1487 O O . VAL A 1 197 ? -8.468 -7.703 14.119 1.00 98.00 197 VAL A O 1
ATOM 1490 N N . HIS A 1 198 ? -7.381 -7.722 16.091 1.00 95.94 198 HIS A N 1
ATOM 1491 C CA . HIS A 1 198 ? -7.707 -9.112 16.409 1.00 95.94 198 HIS A CA 1
ATOM 1492 C C . HIS A 1 198 ? -9.220 -9.325 16.553 1.00 95.94 198 HIS A C 1
ATOM 1494 O O . HIS A 1 198 ? -9.782 -10.188 15.884 1.00 95.94 198 HIS A O 1
ATOM 1500 N N . GLU A 1 199 ? -9.909 -8.484 17.329 1.00 94.56 199 GLU A N 1
ATOM 1501 C CA . GLU A 1 199 ? -11.362 -8.598 17.513 1.00 94.56 199 GLU A CA 1
ATOM 1502 C C . GLU A 1 199 ? -12.125 -8.479 16.182 1.00 94.56 199 GLU A C 1
ATOM 1504 O O . GLU A 1 199 ? -13.104 -9.193 15.943 1.00 94.56 199 GLU A O 1
ATOM 1509 N N . ARG A 1 200 ? -11.694 -7.579 15.289 1.00 92.69 200 ARG A N 1
ATOM 1510 C CA . ARG A 1 200 ? -12.348 -7.398 13.988 1.00 92.69 200 ARG A CA 1
ATOM 1511 C C . ARG A 1 200 ? -12.154 -8.604 13.070 1.00 92.69 200 ARG A C 1
ATOM 1513 O O . ARG A 1 200 ? -13.113 -9.040 12.436 1.00 92.69 200 ARG A O 1
ATOM 1520 N N . THR A 1 201 ? -10.932 -9.121 12.983 1.00 89.62 201 THR A N 1
ATOM 1521 C CA . THR A 1 201 ? -10.606 -10.245 12.088 1.00 89.62 201 THR A CA 1
ATOM 1522 C C . THR A 1 201 ? -11.296 -11.542 12.513 1.00 89.62 201 THR A C 1
ATOM 1524 O O . THR A 1 201 ? -11.767 -12.291 11.656 1.00 89.62 201 THR A O 1
ATOM 1527 N N . GLU A 1 202 ? -11.464 -11.768 13.818 1.00 85.75 202 GLU A N 1
ATOM 1528 C CA . GLU A 1 202 ? -12.252 -12.892 14.339 1.00 85.75 202 GLU A CA 1
ATOM 1529 C C . GLU A 1 202 ? -13.735 -12.786 13.958 1.00 85.75 202 GLU A C 1
ATOM 1531 O O . GLU A 1 202 ? -14.331 -13.769 13.518 1.00 85.75 202 GLU A O 1
ATOM 1536 N N . LYS A 1 203 ? -14.331 -11.590 14.052 1.00 73.75 203 LYS A N 1
ATOM 1537 C CA . LYS A 1 203 ? -15.740 -11.365 13.677 1.00 73.75 203 LYS A CA 1
ATOM 1538 C C . LYS A 1 203 ? -16.007 -11.515 12.182 1.00 73.75 203 LYS A C 1
ATOM 1540 O O . LYS A 1 203 ? -17.110 -11.897 11.820 1.00 73.75 203 LYS A O 1
ATOM 1545 N N . ALA A 1 204 ? -15.031 -11.209 11.328 1.00 65.75 204 ALA A N 1
ATOM 1546 C CA . ALA A 1 204 ? -15.155 -11.370 9.878 1.00 65.75 204 ALA A CA 1
ATOM 1547 C C . ALA A 1 204 ? -15.052 -12.840 9.416 1.00 65.75 204 ALA A C 1
ATOM 1549 O O . ALA A 1 204 ? -15.376 -13.142 8.271 1.00 65.75 204 ALA A O 1
ATOM 1550 N N . SER A 1 205 ? -14.598 -13.743 10.294 1.00 58.75 205 SER A N 1
ATOM 1551 C CA . SER A 1 205 ? -14.419 -15.176 10.007 1.00 58.75 205 SER A CA 1
ATOM 1552 C C . SER A 1 205 ? -15.629 -16.044 10.405 1.00 58.75 205 SER A C 1
ATOM 1554 O O . SER A 1 205 ? -15.573 -17.266 10.248 1.00 58.75 205 SER A O 1
ATOM 1556 N N . LEU A 1 206 ? -16.693 -15.429 10.938 1.00 47.22 206 LEU A N 1
ATOM 1557 C CA . LEU A 1 206 ? -17.957 -16.050 11.363 1.00 47.22 206 LEU A CA 1
ATOM 1558 C C . LEU A 1 206 ? -19.093 -15.700 10.395 1.00 47.22 206 LEU A C 1
ATOM 1560 O O . LEU A 1 206 ? -19.944 -16.589 10.170 1.00 47.22 206 LEU A O 1
#

Secondary structure (DSSP, 8-state):
---------------------PPPEE-TTS-EE-EE-HHHH-GGG--TTTTTSSPEEE-TTGGG-BSSSS-BHHHHB--SS---SEEE--HHHHHHHHHHHHHHTS-EEEEE-B--HHHHHHTT--TT-TTTTT-EEEEEETT--HHHHHHHHHHHHTTSEEEEE-SS-EEEEE-SS-EEEE-TT-SS-HHHHHHHHHHHHHHHT-

Foldseek 3Di:
DDDDDDDDDDDDDDDPPPPPQDAWDAAQVRDTFGFDDQVVVDLQLDDPQPRCPQTKGFCPVQQVDDRHPQHGVVQAAAPDDDDDRIWGADRVLSVLVVQLCVVVVFDKGFNYFADGQVRCVVVPHDNNDCSSVNFKTKMATPPDAQVVSVLSSCLRQQQQWEWEAELGIIMIGGHNGHHYAYDPNGPDHRVRVVVVSVVSSVVSVD

Mean predicted aligned error: 7.88 Å